Protein AF-A0A925ER56-F1 (afdb_monomer_lite)

Structure (mmCIF, N/CA/C/O backbone):
data_AF-A0A925ER56-F1
#
_entry.id   AF-A0A925ER56-F1
#
loop_
_atom_site.group_PDB
_atom_site.id
_atom_site.type_symbol
_atom_site.label_atom_id
_atom_site.label_alt_id
_atom_site.label_comp_id
_atom_site.label_asym_id
_atom_site.label_entity_id
_atom_site.label_seq_id
_atom_site.pdbx_PDB_ins_code
_atom_site.Cartn_x
_atom_site.Cartn_y
_atom_site.Cartn_z
_atom_site.occupancy
_atom_site.B_iso_or_equiv
_atom_site.auth_seq_id
_atom_site.auth_comp_id
_atom_site.auth_asym_id
_atom_site.auth_atom_id
_atom_site.pdbx_PDB_model_num
ATOM 1 N N . GLU A 1 1 ? -21.739 11.832 20.438 1.00 61.50 1 GLU A N 1
ATOM 2 C CA . GLU A 1 1 ? -20.947 12.094 19.211 1.00 61.50 1 GLU A CA 1
ATOM 3 C C . GLU A 1 1 ? -19.436 12.196 19.435 1.00 61.50 1 GLU A C 1
ATOM 5 O O . GLU A 1 1 ? -18.703 11.596 18.661 1.00 61.50 1 GLU A O 1
ATOM 10 N N . GLY A 1 2 ? -18.947 12.849 20.500 1.00 71.38 2 GLY A N 1
ATOM 11 C CA . GLY A 1 2 ? -17.499 12.997 20.754 1.00 71.38 2 GLY A CA 1
ATOM 12 C C . GLY A 1 2 ? -16.693 11.687 20.808 1.00 71.38 2 GLY A C 1
ATOM 13 O O . GLY A 1 2 ? -15.602 11.619 20.252 1.00 71.38 2 GLY A O 1
ATOM 14 N N . ARG A 1 3 ? -17.256 10.607 21.375 1.00 70.38 3 ARG A N 1
ATOM 15 C CA . ARG A 1 3 ? -16.612 9.277 21.387 1.00 70.38 3 ARG A CA 1
ATOM 16 C C . ARG A 1 3 ? -16.399 8.701 19.981 1.00 70.38 3 ARG A C 1
ATOM 18 O O . ARG A 1 3 ? -15.343 8.148 19.708 1.00 70.38 3 ARG A O 1
ATOM 25 N N . ARG A 1 4 ? -17.378 8.888 19.085 1.00 71.19 4 ARG A N 1
ATOM 26 C CA . ARG A 1 4 ? -17.298 8.473 17.673 1.00 71.19 4 ARG A CA 1
ATOM 27 C C . ARG A 1 4 ? -16.180 9.221 16.956 1.00 71.19 4 ARG A C 1
ATOM 29 O O . ARG A 1 4 ? -15.360 8.600 16.296 1.00 71.19 4 ARG A O 1
ATOM 36 N N . ILE A 1 5 ? -16.143 10.544 17.117 1.00 76.50 5 ILE A N 1
ATOM 37 C CA . ILE A 1 5 ? -15.134 11.400 16.483 1.00 76.50 5 ILE A CA 1
ATOM 38 C C . ILE A 1 5 ? -13.732 10.993 16.946 1.00 76.50 5 ILE A C 1
ATOM 40 O O . ILE A 1 5 ? -12.846 10.816 16.118 1.00 76.50 5 ILE A O 1
ATOM 44 N N . TYR A 1 6 ? -13.540 10.764 18.247 1.00 77.94 6 TYR A N 1
ATOM 45 C CA . TYR A 1 6 ? -12.247 10.345 18.786 1.00 77.94 6 TYR A CA 1
ATOM 46 C C . TYR A 1 6 ? -11.793 8.973 18.262 1.00 77.94 6 TYR A C 1
ATOM 48 O O . TYR A 1 6 ? -10.650 8.831 17.827 1.00 77.94 6 TYR A O 1
ATOM 56 N N . ASP A 1 7 ? -12.672 7.964 18.269 1.00 76.06 7 ASP A N 1
ATOM 57 C CA . ASP A 1 7 ? -12.327 6.628 17.763 1.00 76.06 7 ASP A CA 1
ATOM 58 C C . ASP A 1 7 ? -12.024 6.662 16.250 1.00 76.06 7 ASP A C 1
ATOM 60 O O . ASP A 1 7 ? -11.074 6.018 15.799 1.00 76.06 7 ASP A O 1
ATOM 64 N N . ASN A 1 8 ? -12.748 7.475 15.473 1.00 81.75 8 ASN A N 1
ATOM 6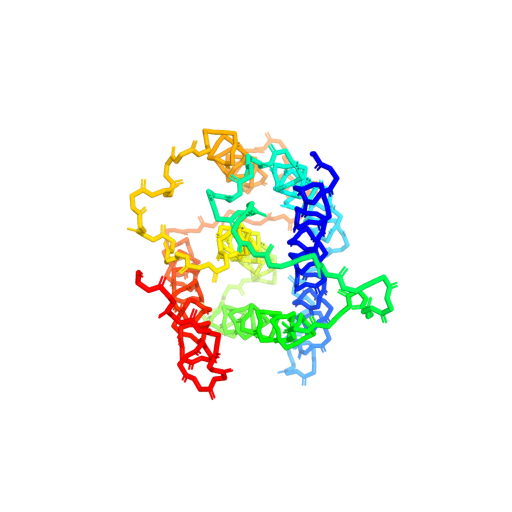5 C CA . ASN A 1 8 ? -12.466 7.684 14.050 1.00 81.75 8 ASN A CA 1
ATOM 66 C C . ASN A 1 8 ? -11.123 8.400 13.822 1.00 81.75 8 ASN A C 1
ATOM 68 O O . ASN A 1 8 ? -10.349 7.979 12.964 1.00 81.75 8 ASN A O 1
ATOM 72 N N . ILE A 1 9 ? -10.800 9.427 14.620 1.00 83.88 9 ILE A N 1
ATOM 73 C CA . ILE A 1 9 ? -9.495 10.109 14.576 1.00 83.88 9 ILE A CA 1
ATOM 74 C C . ILE A 1 9 ? -8.370 9.123 14.886 1.00 83.88 9 ILE A C 1
ATOM 76 O O . ILE A 1 9 ? -7.349 9.113 14.206 1.00 83.88 9 ILE A O 1
ATOM 80 N N . ARG A 1 10 ? -8.544 8.246 15.877 1.00 82.81 10 ARG A N 1
ATOM 81 C CA . ARG A 1 10 ? -7.538 7.231 16.192 1.00 82.81 10 ARG A CA 1
ATOM 82 C C . ARG A 1 10 ? -7.295 6.287 15.015 1.00 82.81 10 ARG A C 1
ATOM 84 O O . ARG A 1 10 ? -6.139 6.011 14.703 1.00 82.81 10 ARG A O 1
ATOM 91 N N . LYS A 1 11 ? -8.358 5.798 14.369 1.00 83.31 11 LYS A N 1
ATOM 92 C CA . LYS A 1 11 ? -8.258 4.951 13.168 1.00 83.31 11 LYS A CA 1
ATOM 93 C C . LYS A 1 11 ? -7.544 5.683 12.039 1.00 83.31 11 LYS A C 1
ATOM 95 O O . LYS A 1 11 ? -6.620 5.131 11.455 1.00 83.31 11 LYS A O 1
ATOM 100 N N . PHE A 1 12 ? -7.903 6.941 11.805 1.00 87.12 12 PHE A N 1
ATOM 101 C CA . PHE A 1 12 ? -7.217 7.803 10.849 1.00 87.12 12 PHE A CA 1
ATOM 102 C C . PHE A 1 12 ? -5.715 7.924 11.154 1.00 87.12 12 PHE A C 1
ATOM 104 O O . PHE A 1 12 ? -4.897 7.702 10.268 1.00 87.12 12 PHE A O 1
ATOM 111 N N . ILE A 1 13 ? -5.331 8.177 12.410 1.00 89.06 13 ILE A N 1
ATOM 112 C CA . ILE A 1 13 ? -3.916 8.278 12.795 1.00 89.06 13 ILE A CA 1
ATOM 113 C C . ILE A 1 13 ? -3.197 6.932 12.624 1.00 89.06 13 ILE A C 1
ATOM 115 O O . ILE A 1 13 ? -2.074 6.914 12.129 1.00 89.06 13 ILE A O 1
ATOM 119 N N . VAL A 1 14 ? -3.812 5.800 13.003 1.00 89.25 14 VAL A N 1
ATOM 120 C CA . VAL A 1 14 ? -3.217 4.471 12.757 1.00 89.25 14 VAL A CA 1
ATOM 121 C C . VAL A 1 14 ? -2.977 4.269 11.270 1.00 89.25 14 VAL A C 1
ATOM 123 O O . VAL A 1 14 ? -1.897 3.822 10.899 1.00 89.25 14 VAL A O 1
ATOM 126 N N . TYR A 1 15 ? -3.965 4.593 10.441 1.00 91.00 15 TYR A N 1
ATOM 127 C CA . TYR A 1 15 ? -3.880 4.467 8.995 1.00 91.00 15 TYR A CA 1
ATOM 128 C C . TYR A 1 15 ? -2.721 5.302 8.434 1.00 91.00 15 TYR A C 1
ATOM 130 O O . TYR A 1 15 ? -1.750 4.722 7.953 1.00 91.00 15 TYR A O 1
ATOM 138 N N . VAL A 1 16 ? -2.762 6.628 8.608 1.00 91.88 16 VAL A N 1
ATOM 139 C CA . VAL A 1 16 ? -1.763 7.555 8.049 1.00 91.88 16 VAL A CA 1
ATOM 140 C C . VAL A 1 16 ? -0.356 7.242 8.552 1.00 91.88 16 VAL A C 1
ATOM 142 O O . VAL A 1 16 ? 0.581 7.168 7.766 1.00 91.88 16 VAL A O 1
ATOM 145 N N . LEU A 1 17 ? -0.179 6.989 9.855 1.00 93.94 17 LEU A N 1
ATOM 146 C CA . LEU A 1 17 ? 1.153 6.677 10.381 1.00 93.94 17 LEU A CA 1
ATOM 147 C C . LEU A 1 17 ? 1.680 5.322 9.892 1.00 93.94 17 LEU A C 1
ATOM 149 O O . LEU A 1 17 ? 2.890 5.177 9.743 1.00 93.94 17 LEU A O 1
ATOM 153 N N . SER A 1 18 ? 0.809 4.339 9.634 1.00 94.12 18 SER A N 1
ATOM 154 C CA . SER A 1 18 ? 1.231 3.058 9.043 1.00 94.12 18 SER A CA 1
ATOM 155 C C . SER A 1 18 ? 1.681 3.239 7.594 1.00 94.12 18 SER A C 1
ATOM 157 O O . SER A 1 18 ? 2.703 2.673 7.211 1.00 94.12 18 SER A O 1
ATOM 159 N N . CYS A 1 19 ? 0.939 4.028 6.809 1.00 94.50 19 CYS A N 1
ATOM 160 C CA . CYS A 1 19 ? 1.255 4.321 5.409 1.00 94.50 19 CYS A CA 1
ATOM 161 C C . CYS A 1 19 ? 2.576 5.091 5.291 1.00 94.50 19 CYS A C 1
ATOM 163 O O . CYS A 1 19 ? 3.493 4.622 4.616 1.00 94.50 19 CYS A O 1
ATOM 165 N N . ASN A 1 20 ? 2.733 6.166 6.068 1.00 95.56 20 ASN A N 1
ATOM 166 C CA . ASN A 1 20 ? 3.965 6.95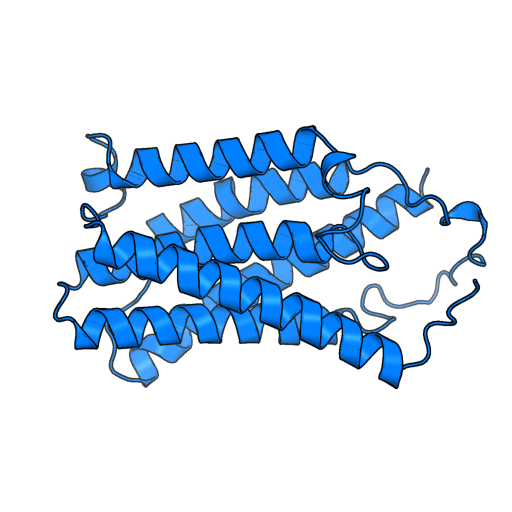7 6.110 1.00 95.56 20 ASN A CA 1
ATOM 167 C C . ASN A 1 20 ? 5.172 6.117 6.541 1.00 95.56 20 ASN A C 1
ATOM 169 O O . ASN A 1 20 ? 6.256 6.234 5.971 1.00 95.56 20 ASN A O 1
ATOM 173 N N . LEU A 1 21 ? 4.997 5.249 7.545 1.00 96.56 21 LEU A N 1
ATOM 174 C CA . LEU A 1 21 ? 6.054 4.329 7.958 1.00 96.56 21 LEU A CA 1
ATOM 175 C C . LEU A 1 21 ? 6.442 3.395 6.806 1.00 96.56 21 LEU A C 1
ATOM 177 O O . LEU A 1 21 ? 7.631 3.209 6.553 1.00 96.56 21 LEU A O 1
ATOM 181 N N . ALA A 1 22 ? 5.456 2.835 6.100 1.00 97.00 22 ALA A N 1
ATOM 182 C CA . ALA A 1 22 ? 5.702 1.944 4.975 1.00 97.00 22 ALA A CA 1
ATOM 183 C C . ALA A 1 22 ? 6.491 2.634 3.852 1.00 97.00 22 ALA A C 1
ATOM 185 O O . ALA A 1 22 ? 7.441 2.047 3.331 1.00 97.00 22 ALA A O 1
ATOM 186 N N . GLU A 1 23 ? 6.132 3.873 3.511 1.00 95.62 23 GLU A N 1
ATOM 187 C CA . GLU A 1 23 ? 6.813 4.693 2.502 1.00 95.62 23 GLU A CA 1
ATOM 188 C C . GLU A 1 23 ? 8.261 4.981 2.881 1.00 95.62 23 GLU A C 1
ATOM 190 O O . GLU A 1 23 ? 9.174 4.664 2.115 1.00 95.62 23 GLU A O 1
ATOM 195 N N . ILE A 1 24 ? 8.476 5.524 4.084 1.00 96.25 24 ILE A N 1
ATOM 196 C CA . ILE A 1 24 ? 9.809 5.885 4.576 1.00 96.25 24 ILE A CA 1
ATOM 197 C C . ILE A 1 24 ? 10.711 4.653 4.589 1.00 96.25 24 ILE A C 1
ATOM 199 O O . ILE A 1 24 ? 11.829 4.699 4.076 1.00 96.25 24 ILE A O 1
ATOM 203 N N . LEU A 1 25 ? 10.227 3.535 5.134 1.00 97.31 25 LEU A N 1
ATOM 204 C CA . LEU A 1 25 ? 11.006 2.303 5.183 1.00 97.31 25 LEU A CA 1
ATOM 205 C C . LEU A 1 25 ? 11.268 1.732 3.787 1.00 97.31 25 LEU A C 1
ATOM 207 O O . LEU A 1 25 ? 12.363 1.240 3.546 1.00 97.31 25 LEU A O 1
ATOM 211 N N . THR A 1 26 ? 10.315 1.813 2.854 1.00 96.56 26 THR A N 1
ATOM 212 C CA . THR A 1 26 ? 10.519 1.327 1.477 1.00 96.56 26 THR A CA 1
ATOM 213 C C . THR A 1 26 ? 11.616 2.126 0.774 1.00 96.56 26 THR A C 1
ATOM 215 O O . THR A 1 26 ? 12.520 1.540 0.179 1.00 96.56 26 THR A O 1
ATOM 218 N N . ILE A 1 27 ? 11.576 3.456 0.887 1.00 95.88 27 ILE A N 1
ATOM 219 C CA . ILE A 1 27 ? 12.567 4.361 0.288 1.00 95.88 27 ILE A CA 1
ATOM 220 C C . ILE A 1 27 ? 13.943 4.185 0.938 1.00 95.88 27 ILE A C 1
ATOM 222 O O . ILE A 1 27 ? 14.955 4.279 0.250 1.00 95.88 27 ILE A O 1
ATOM 226 N N . LEU A 1 28 ? 13.988 3.915 2.245 1.00 96.50 28 LEU A N 1
ATOM 227 C CA . LEU A 1 28 ? 15.235 3.710 2.977 1.00 96.50 28 LEU A CA 1
ATOM 228 C C . LEU A 1 28 ? 15.860 2.338 2.690 1.00 96.50 28 LEU A C 1
ATOM 230 O O . LEU A 1 28 ? 17.060 2.245 2.460 1.00 96.50 28 LEU A O 1
ATOM 234 N N . ILE A 1 29 ? 15.064 1.267 2.723 1.00 96.69 29 ILE A N 1
ATOM 235 C CA . ILE A 1 29 ? 15.563 -0.113 2.664 1.00 96.69 29 ILE A CA 1
ATOM 236 C C . ILE A 1 29 ? 15.923 -0.521 1.235 1.00 96.69 29 ILE A C 1
ATOM 238 O O . ILE A 1 29 ? 16.918 -1.215 1.050 1.00 96.69 29 ILE A O 1
ATOM 242 N N . ALA A 1 30 ? 15.163 -0.098 0.218 1.00 95.50 30 ALA A N 1
ATOM 243 C CA . ALA A 1 30 ? 15.409 -0.552 -1.152 1.00 95.50 30 ALA A CA 1
ATOM 244 C C . ALA A 1 30 ? 16.835 -0.224 -1.659 1.00 95.50 30 ALA A C 1
ATOM 246 O O . ALA A 1 30 ? 17.511 -1.150 -2.112 1.00 95.50 30 ALA A O 1
ATOM 247 N N . PRO A 1 31 ? 17.365 1.008 -1.506 1.00 94.81 31 PRO A N 1
ATOM 248 C CA . PRO A 1 31 ? 18.744 1.316 -1.888 1.00 94.81 31 PRO A CA 1
ATOM 249 C C . PRO A 1 31 ? 19.797 0.588 -1.046 1.00 94.81 31 PRO A C 1
ATOM 251 O O . PRO A 1 31 ? 20.847 0.225 -1.569 1.00 94.81 31 PRO A O 1
ATOM 254 N N . LEU A 1 32 ? 19.522 0.325 0.239 1.00 95.75 32 LEU A N 1
ATOM 255 C CA . LEU A 1 32 ? 20.426 -0.449 1.103 1.00 95.75 32 LEU A CA 1
ATOM 256 C C . LEU A 1 32 ? 20.561 -1.909 0.648 1.00 95.75 32 LEU A C 1
ATOM 258 O O . LEU A 1 32 ? 21.597 -2.528 0.874 1.00 95.75 32 LEU A O 1
ATOM 262 N N . LEU A 1 33 ? 19.535 -2.444 -0.018 1.00 95.06 33 LEU A N 1
ATOM 263 C CA . LEU A 1 33 ? 19.559 -3.759 -0.659 1.00 95.06 33 LEU A CA 1
ATOM 264 C C . LEU A 1 33 ? 20.149 -3.728 -2.082 1.00 95.06 33 LEU A C 1
ATOM 266 O O . LEU A 1 33 ? 20.198 -4.763 -2.741 1.00 95.06 33 LEU A O 1
ATOM 270 N N . GLY A 1 34 ? 20.603 -2.563 -2.558 1.00 93.00 34 GLY A N 1
ATOM 271 C CA . GLY A 1 34 ? 21.185 -2.385 -3.890 1.00 93.00 34 GLY A CA 1
ATOM 272 C C . GLY A 1 34 ? 20.165 -2.161 -5.010 1.00 93.00 34 GLY A C 1
ATOM 273 O O . GLY A 1 34 ? 20.539 -2.195 -6.181 1.00 93.00 34 GLY A O 1
ATOM 274 N N . PHE A 1 35 ? 18.888 -1.932 -4.687 1.00 94.25 35 PHE A N 1
ATOM 275 C CA . PHE A 1 35 ? 17.878 -1.588 -5.689 1.00 94.25 35 PHE A CA 1
ATOM 276 C C . PHE A 1 35 ? 17.924 -0.100 -6.053 1.00 94.25 35 PHE A C 1
ATOM 278 O O . PHE A 1 35 ? 18.404 0.742 -5.292 1.00 94.25 35 PHE A O 1
ATOM 285 N N . ALA A 1 36 ? 17.378 0.237 -7.223 1.00 91.62 36 ALA A N 1
ATOM 286 C CA . ALA A 1 36 ? 17.129 1.626 -7.583 1.00 91.62 36 ALA A CA 1
ATOM 287 C C . ALA A 1 36 ? 16.132 2.276 -6.606 1.00 91.62 36 ALA A C 1
ATOM 289 O O . ALA A 1 36 ? 15.384 1.593 -5.904 1.00 91.62 36 ALA A O 1
ATOM 290 N N . ILE A 1 37 ? 16.103 3.612 -6.583 1.00 93.88 37 ILE A N 1
ATOM 291 C CA . ILE A 1 37 ? 15.134 4.356 -5.772 1.00 93.88 37 ILE A CA 1
ATOM 292 C C . ILE A 1 37 ? 13.716 3.948 -6.217 1.00 93.88 37 ILE A C 1
ATOM 294 O O . ILE A 1 37 ? 13.369 4.183 -7.380 1.00 93.88 37 ILE A O 1
ATOM 298 N N . PRO A 1 38 ? 12.901 3.360 -5.321 1.00 93.44 38 PRO A N 1
ATOM 299 C CA . PRO A 1 38 ? 11.656 2.695 -5.706 1.00 93.44 38 PRO A CA 1
ATOM 300 C C . PRO A 1 38 ? 10.515 3.672 -6.000 1.00 93.44 38 PRO A C 1
ATOM 302 O O . PRO A 1 38 ? 9.578 3.327 -6.711 1.00 93.44 38 PRO A O 1
ATOM 305 N N . LEU A 1 39 ? 10.572 4.886 -5.448 1.00 95.25 39 LEU A N 1
ATOM 306 C CA . LEU A 1 39 ? 9.537 5.904 -5.595 1.00 95.25 39 LEU A CA 1
ATOM 307 C C . LEU A 1 39 ? 10.164 7.254 -5.904 1.00 95.25 39 LEU A C 1
ATOM 309 O O . LEU A 1 39 ? 11.124 7.678 -5.260 1.00 95.25 39 LEU A O 1
ATOM 313 N N . LEU A 1 40 ? 9.571 7.962 -6.857 1.00 95.69 40 LEU A N 1
ATOM 314 C CA . LEU A 1 40 ? 9.920 9.345 -7.140 1.00 95.69 40 LEU A CA 1
ATOM 315 C C . LEU A 1 40 ? 9.137 10.296 -6.222 1.00 95.69 40 LEU A C 1
ATOM 317 O O . LEU A 1 40 ? 8.040 9.954 -5.779 1.00 95.69 40 LEU A O 1
ATOM 321 N N . PRO A 1 41 ? 9.618 11.535 -6.004 1.00 95.31 41 PRO A N 1
ATOM 322 C CA . PRO A 1 41 ? 8.888 12.528 -5.214 1.00 95.31 41 PRO A CA 1
ATOM 323 C C . PRO A 1 41 ? 7.442 12.744 -5.678 1.00 95.31 41 PRO A C 1
ATOM 325 O O . PRO A 1 41 ? 6.549 12.915 -4.857 1.00 95.31 41 PRO A O 1
ATOM 328 N N . ILE A 1 42 ? 7.187 12.672 -6.989 1.00 95.12 42 ILE A N 1
ATOM 329 C CA . ILE A 1 42 ? 5.832 12.807 -7.536 1.00 95.12 42 ILE A CA 1
ATOM 330 C C . ILE A 1 42 ? 4.916 11.628 -7.175 1.00 95.12 42 ILE A C 1
ATOM 332 O O . ILE A 1 42 ? 3.725 11.832 -6.954 1.00 95.12 42 ILE A O 1
ATOM 336 N N . HIS A 1 43 ? 5.462 10.414 -7.052 1.00 96.00 43 HIS A N 1
ATOM 337 C CA . HIS A 1 43 ? 4.715 9.244 -6.577 1.00 96.00 43 HIS A CA 1
ATOM 338 C C . HIS A 1 43 ? 4.338 9.409 -5.106 1.00 96.00 43 HIS A C 1
ATOM 340 O O . HIS A 1 43 ? 3.195 9.168 -4.739 1.00 96.00 43 HIS A O 1
ATOM 346 N N . ILE A 1 44 ? 5.271 9.895 -4.284 1.00 94.50 44 ILE A N 1
ATOM 347 C CA . ILE A 1 44 ? 5.047 10.156 -2.853 1.00 94.50 44 ILE A CA 1
ATOM 348 C C . ILE A 1 44 ? 3.980 11.239 -2.660 1.00 94.50 44 ILE A C 1
ATOM 350 O O . ILE A 1 44 ? 3.079 11.079 -1.838 1.00 94.50 44 ILE A O 1
ATOM 354 N N . LEU A 1 45 ? 4.043 12.327 -3.436 1.00 94.19 45 LEU A N 1
ATOM 355 C CA . LEU A 1 45 ? 3.030 13.385 -3.405 1.00 94.19 45 LEU A CA 1
ATOM 356 C C . LEU A 1 45 ? 1.645 12.851 -3.768 1.00 94.19 45 LEU A C 1
ATOM 358 O O . LEU A 1 45 ? 0.667 13.188 -3.105 1.00 94.19 45 LEU A O 1
ATOM 362 N N . TRP A 1 46 ? 1.561 12.006 -4.798 1.00 94.62 46 TRP A N 1
ATOM 363 C CA . TRP A 1 46 ? 0.306 11.372 -5.184 1.00 94.62 46 TRP A CA 1
ATOM 364 C C . TRP A 1 46 ? -0.259 10.493 -4.073 1.00 94.62 46 TRP A C 1
ATOM 366 O O . TRP A 1 46 ? -1.439 10.611 -3.743 1.00 94.62 46 TRP A O 1
ATOM 376 N N . ILE A 1 47 ? 0.589 9.648 -3.484 1.00 93.50 47 ILE A N 1
ATOM 377 C CA . ILE A 1 47 ? 0.190 8.766 -2.393 1.00 93.50 47 ILE A CA 1
ATOM 378 C C . ILE A 1 47 ? -0.358 9.589 -1.223 1.00 93.50 47 ILE A C 1
ATOM 380 O O . ILE A 1 47 ? -1.508 9.407 -0.835 1.00 93.50 47 ILE A O 1
ATOM 384 N N . ASN A 1 48 ? 0.412 10.558 -0.728 1.00 91.75 48 ASN A N 1
ATOM 385 C CA . ASN A 1 48 ? 0.037 11.338 0.450 1.00 91.75 48 ASN A CA 1
ATOM 386 C C . ASN A 1 48 ? -1.209 12.213 0.221 1.00 91.75 48 ASN A C 1
ATOM 388 O O . ASN A 1 48 ? -1.998 12.430 1.141 1.00 91.75 48 ASN A O 1
ATOM 392 N N . LEU A 1 49 ? -1.407 12.723 -0.999 1.00 88.44 49 LEU A N 1
ATOM 393 C CA . LEU A 1 49 ? -2.540 13.594 -1.314 1.00 88.44 49 LEU A CA 1
ATOM 394 C C . LEU A 1 49 ? -3.813 12.805 -1.627 1.00 88.44 49 LEU A C 1
ATOM 396 O O . LEU A 1 49 ? -4.878 13.093 -1.083 1.00 88.44 49 LEU A O 1
ATOM 400 N N . VAL A 1 50 ? -3.720 11.844 -2.543 1.00 87.31 50 VAL A N 1
ATOM 401 C CA . VAL A 1 50 ? -4.888 11.168 -3.114 1.00 87.31 50 VAL A CA 1
ATOM 402 C C . VAL A 1 50 ? -5.125 9.844 -2.414 1.00 87.31 50 VAL A C 1
ATOM 404 O O . VAL A 1 50 ? -6.221 9.612 -1.895 1.00 87.31 50 VAL A O 1
ATOM 407 N N . THR A 1 51 ? -4.107 8.986 -2.373 1.00 84.00 51 THR A N 1
ATOM 408 C CA . THR A 1 51 ? -4.267 7.635 -1.834 1.00 84.00 51 THR A CA 1
ATOM 409 C C . THR A 1 51 ? -4.494 7.637 -0.331 1.00 84.00 51 THR A C 1
ATOM 411 O O . THR A 1 51 ? -5.333 6.875 0.123 1.00 84.00 51 THR A O 1
ATOM 414 N N . ASP A 1 52 ? -3.844 8.516 0.427 1.00 86.94 52 ASP A N 1
ATOM 415 C CA . ASP A 1 52 ? -4.024 8.607 1.877 1.00 86.94 52 ASP A CA 1
ATOM 416 C C . ASP A 1 52 ? -5.073 9.640 2.290 1.00 86.94 52 ASP A C 1
ATOM 418 O O . ASP A 1 52 ? -5.836 9.413 3.237 1.00 86.94 52 ASP A O 1
ATOM 422 N N . GLY A 1 53 ? -5.180 10.746 1.550 1.00 84.38 53 GLY A N 1
ATOM 423 C CA . GLY A 1 53 ? -6.146 11.802 1.840 1.00 84.38 53 GLY A CA 1
ATOM 424 C C . GLY A 1 53 ? -7.596 11.331 1.715 1.00 84.38 53 GLY A C 1
ATOM 425 O O . GLY A 1 53 ? -8.397 11.543 2.631 1.00 84.38 53 GLY A O 1
ATOM 426 N N . LEU A 1 54 ? -7.951 10.657 0.613 1.00 85.50 54 LEU A N 1
ATOM 427 C CA . LEU A 1 54 ? -9.343 10.267 0.363 1.00 85.50 54 LEU A CA 1
ATOM 428 C C . LEU A 1 54 ? -9.856 9.210 1.364 1.00 85.50 54 LEU A C 1
ATOM 430 O O . LEU A 1 54 ? -10.904 9.449 1.980 1.00 85.50 54 LEU A O 1
ATOM 434 N N . PRO A 1 55 ? -9.167 8.073 1.602 1.00 80.38 55 PRO A N 1
ATOM 435 C CA . PRO A 1 55 ? -9.598 7.095 2.601 1.00 80.38 55 PRO A CA 1
ATOM 436 C C . PRO A 1 55 ? -9.521 7.662 4.012 1.00 80.38 55 PRO A C 1
ATOM 438 O O . PRO A 1 55 ? -10.376 7.353 4.840 1.00 80.38 55 PRO A O 1
ATOM 441 N N . GLY A 1 56 ? -8.551 8.538 4.282 1.00 79.75 56 GLY A N 1
ATOM 442 C CA . GLY A 1 56 ? -8.445 9.227 5.556 1.00 79.75 56 GLY A CA 1
ATOM 443 C C . GLY A 1 56 ? -9.697 10.042 5.892 1.00 79.75 56 GLY A C 1
ATOM 444 O O . GLY A 1 56 ? -10.254 9.906 6.983 1.00 79.75 56 GLY A O 1
ATOM 445 N N . MET A 1 57 ? -10.211 10.814 4.930 1.00 80.56 57 MET A N 1
ATOM 446 C CA . MET A 1 57 ? -11.480 11.535 5.083 1.00 80.56 57 MET A CA 1
ATOM 447 C C . MET A 1 57 ? -12.676 10.586 5.241 1.00 80.56 57 MET A C 1
ATOM 449 O O . MET A 1 57 ? -13.549 10.828 6.078 1.00 80.56 57 MET A O 1
ATOM 453 N N . ALA A 1 58 ? -12.706 9.481 4.489 1.00 80.50 58 ALA A N 1
ATOM 454 C CA . ALA A 1 58 ? -13.764 8.477 4.610 1.00 80.50 58 ALA A CA 1
ATOM 455 C C . ALA A 1 58 ? -13.789 7.814 6.000 1.00 80.50 58 ALA A C 1
ATOM 457 O O . ALA A 1 58 ? -14.868 7.596 6.553 1.00 80.50 58 ALA A O 1
ATOM 458 N N . LEU A 1 59 ? -12.619 7.556 6.597 1.00 76.12 59 LEU A N 1
ATOM 459 C CA . LEU A 1 59 ? -12.487 7.008 7.950 1.00 76.12 59 LEU A CA 1
ATOM 460 C C . LEU A 1 59 ? -12.995 7.980 9.021 1.00 76.12 59 LEU A C 1
ATOM 462 O O . LEU A 1 59 ? -13.631 7.556 9.987 1.00 76.12 59 LEU A O 1
ATOM 466 N N . VAL A 1 60 ? -12.770 9.287 8.852 1.00 74.56 60 VAL A N 1
ATOM 467 C CA . VAL A 1 60 ? -13.314 10.306 9.767 1.00 74.56 60 VAL A CA 1
ATOM 468 C C . VAL A 1 60 ? -14.846 10.350 9.696 1.00 74.56 60 VAL A C 1
ATOM 470 O O . VAL A 1 60 ? -15.512 10.484 10.728 1.00 74.56 60 VAL A O 1
ATOM 473 N N . ALA A 1 61 ? -15.413 10.163 8.502 1.00 72.12 61 ALA A N 1
ATOM 474 C CA . ALA A 1 61 ? -16.855 10.158 8.260 1.00 72.12 61 ALA A CA 1
ATOM 475 C C . ALA A 1 61 ? -17.574 8.855 8.681 1.00 72.12 61 ALA A C 1
ATOM 477 O O . ALA A 1 61 ? -18.804 8.799 8.630 1.00 72.12 61 ALA A O 1
ATOM 478 N N . GLU A 1 62 ? -16.852 7.822 9.131 1.00 68.00 62 GLU A N 1
ATOM 479 C CA . GLU A 1 62 ? -17.416 6.500 9.430 1.00 68.00 62 GLU A CA 1
ATOM 480 C C . GLU A 1 62 ? -18.503 6.550 10.540 1.00 68.00 62 GLU A C 1
ATOM 482 O O . GLU A 1 62 ? -18.342 7.248 11.559 1.00 68.00 62 GLU A O 1
ATOM 487 N N . PRO A 1 63 ? -19.629 5.820 10.385 1.00 58.75 63 PRO A N 1
ATOM 488 C CA . PRO A 1 63 ? -20.643 5.690 11.432 1.00 58.75 63 PRO A CA 1
ATOM 489 C C . PRO A 1 63 ? -20.081 5.013 12.695 1.00 58.75 63 PRO A C 1
ATOM 491 O O . PRO A 1 63 ? -19.147 4.217 12.631 1.00 58.75 63 PRO A O 1
ATOM 494 N N . ALA A 1 64 ? -20.655 5.329 13.863 1.00 55.88 64 ALA A N 1
ATOM 495 C CA . ALA A 1 64 ? -20.193 4.778 15.141 1.00 55.88 64 ALA A CA 1
ATOM 496 C C . ALA A 1 64 ? -20.274 3.242 15.167 1.00 55.88 64 ALA A C 1
ATOM 498 O O . ALA A 1 64 ? -21.255 2.655 14.705 1.00 55.88 64 ALA A O 1
ATOM 499 N N . GLU A 1 65 ? -19.272 2.587 15.766 1.00 57.69 65 GLU A N 1
ATOM 500 C CA . GLU A 1 65 ? -19.351 1.154 16.060 1.00 57.69 65 GLU A CA 1
ATOM 501 C C . GLU A 1 65 ? -20.546 0.878 16.987 1.00 57.69 65 GLU A C 1
ATOM 503 O O . GLU A 1 65 ? -20.733 1.582 17.977 1.00 57.69 65 GLU A O 1
ATOM 508 N N . ALA A 1 66 ? -21.339 -0.165 16.701 1.00 50.25 66 ALA A N 1
ATOM 509 C CA . ALA A 1 66 ? -22.575 -0.462 17.450 1.00 50.25 66 ALA A CA 1
ATOM 510 C C . ALA A 1 66 ? -22.381 -0.657 18.965 1.00 50.25 66 ALA A C 1
ATOM 512 O O . ALA A 1 66 ? -23.343 -0.552 19.719 1.00 50.25 66 ALA A O 1
ATOM 513 N N . ASP A 1 67 ? -21.151 -0.910 19.410 1.00 56.47 67 ASP A N 1
ATOM 514 C CA . ASP A 1 67 ? -20.814 -1.153 20.811 1.00 56.47 67 ASP A CA 1
ATOM 515 C C . ASP A 1 67 ? -20.237 0.087 21.527 1.00 56.47 67 ASP A C 1
ATOM 517 O O . ASP A 1 67 ? -19.846 0.039 22.695 1.00 56.47 67 ASP A O 1
ATOM 521 N N . SER A 1 68 ? -20.201 1.247 20.855 1.00 51.97 68 SER A N 1
ATOM 522 C CA . SER A 1 68 ? -19.589 2.468 21.396 1.00 51.97 68 SER A CA 1
ATOM 523 C C . SER A 1 68 ? -20.264 2.976 22.674 1.00 51.97 68 SER A C 1
ATOM 525 O O . SER A 1 68 ? -19.640 3.707 23.440 1.00 51.97 68 SER A O 1
ATOM 527 N N . MET A 1 69 ? -21.530 2.618 22.916 1.00 52.69 69 MET A N 1
ATOM 528 C CA . MET A 1 69 ? -22.268 3.007 24.127 1.00 52.69 69 MET A CA 1
ATOM 529 C C . MET A 1 69 ? -22.189 1.982 25.267 1.00 52.69 69 MET A C 1
ATOM 531 O O . MET A 1 69 ? -22.509 2.341 26.394 1.00 52.69 69 MET A O 1
ATOM 535 N N . ARG A 1 70 ? -21.738 0.742 25.018 1.00 56.59 70 ARG A N 1
ATOM 536 C CA . ARG A 1 70 ? -21.590 -0.287 26.070 1.00 56.59 70 ARG A CA 1
ATOM 537 C C . ARG A 1 70 ? -20.210 -0.291 26.722 1.00 56.59 70 ARG A C 1
ATOM 539 O O . ARG A 1 70 ? -20.032 -0.846 27.800 1.00 56.59 70 ARG A O 1
ATOM 546 N N . ARG A 1 71 ? -19.223 0.348 26.091 1.00 57.16 71 ARG A N 1
ATOM 547 C CA . ARG A 1 71 ? -17.869 0.468 26.644 1.00 57.16 71 ARG A CA 1
ATOM 548 C C . ARG A 1 71 ? -17.837 1.508 27.780 1.00 57.16 71 ARG A C 1
ATOM 550 O O . ARG A 1 71 ? -18.415 2.583 27.612 1.00 57.16 71 ARG A O 1
ATOM 557 N N . PRO A 1 72 ? -17.116 1.278 28.890 1.00 51.50 72 PRO A N 1
ATOM 558 C CA . PRO A 1 72 ? -16.993 2.259 29.970 1.00 51.50 72 PRO A CA 1
ATOM 559 C C . PRO A 1 72 ? -16.335 3.569 29.484 1.00 51.50 72 PRO A C 1
ATOM 561 O O . PRO A 1 72 ? -15.615 3.547 28.476 1.00 51.50 72 PRO A O 1
ATOM 564 N N . PRO A 1 73 ? -16.586 4.721 30.135 1.00 54.00 73 PRO A N 1
ATOM 565 C CA . PRO A 1 73 ? -15.948 5.993 29.792 1.00 54.00 73 PRO A CA 1
ATOM 566 C C . PRO A 1 73 ? -14.422 5.865 29.878 1.00 54.00 73 PRO A C 1
ATOM 568 O O . PRO A 1 73 ? -13.899 5.390 30.884 1.00 54.00 73 PRO A O 1
ATOM 571 N N . ARG A 1 74 ? -13.699 6.265 28.824 1.00 57.31 74 ARG A N 1
ATOM 572 C CA . ARG A 1 74 ? -12.227 6.269 28.854 1.00 57.31 74 ARG A CA 1
ATOM 573 C C . ARG A 1 74 ? -11.725 7.391 29.757 1.00 57.31 74 ARG A C 1
ATOM 575 O O . ARG A 1 74 ? -12.323 8.465 29.802 1.00 57.31 74 ARG A O 1
ATOM 582 N N . SER A 1 75 ? -10.623 7.141 30.464 1.00 53.25 75 SER A N 1
ATOM 583 C CA . SER A 1 75 ? -10.035 8.146 31.349 1.00 53.25 75 SER A CA 1
ATOM 584 C C . SER A 1 75 ? -9.421 9.283 30.527 1.00 53.25 75 SER A C 1
ATOM 586 O O . SER A 1 75 ? -8.737 9.045 29.534 1.00 53.25 75 SER A O 1
ATOM 588 N N . THR A 1 76 ? -9.609 10.527 30.961 1.00 52.59 76 THR A N 1
ATOM 589 C CA . THR A 1 76 ? -9.025 11.724 30.326 1.00 52.59 76 THR A CA 1
ATOM 590 C C . THR A 1 76 ? -7.494 11.788 30.425 1.00 52.59 76 THR A C 1
ATOM 592 O O . THR A 1 76 ? -6.886 12.668 29.824 1.00 52.59 76 THR A O 1
ATOM 595 N N . ARG A 1 77 ? -6.866 10.861 31.167 1.00 55.81 77 ARG A N 1
ATOM 596 C CA . ARG A 1 77 ? -5.409 10.723 31.320 1.00 55.81 77 ARG A CA 1
ATOM 597 C C . ARG A 1 77 ? -4.794 9.650 30.412 1.00 55.81 77 ARG A C 1
ATOM 599 O O . ARG A 1 77 ? -3.582 9.452 30.463 1.00 55.81 77 ARG A O 1
ATOM 606 N N . GLU A 1 78 ? -5.586 8.936 29.607 1.00 59.31 78 GLU A N 1
ATOM 607 C CA . GLU A 1 78 ? -5.029 7.972 28.653 1.00 59.31 78 GLU A CA 1
ATOM 608 C C . GLU A 1 78 ? -4.298 8.689 27.514 1.00 59.31 78 GLU A C 1
ATOM 610 O O . GLU A 1 78 ? -4.835 9.573 26.848 1.00 59.31 78 GLU A O 1
ATOM 615 N N . ASN A 1 79 ? -3.058 8.267 27.273 1.00 63.91 79 ASN A N 1
ATOM 616 C CA . ASN A 1 79 ? -2.248 8.766 26.173 1.00 63.91 79 ASN A CA 1
ATOM 617 C C . ASN A 1 79 ? -2.904 8.384 24.830 1.00 63.91 79 ASN A C 1
ATOM 619 O O . ASN A 1 79 ? -3.406 7.266 24.689 1.00 63.91 79 ASN A O 1
ATOM 623 N N . LEU A 1 80 ? -2.867 9.261 23.818 1.00 64.75 80 LEU A N 1
ATOM 624 C CA . LEU A 1 80 ? -3.527 9.040 22.514 1.00 64.75 80 LEU A CA 1
ATOM 625 C C . LEU A 1 80 ? -3.133 7.695 21.870 1.00 64.75 80 LEU A C 1
ATOM 627 O O . LEU A 1 80 ? -3.953 7.035 21.229 1.00 64.75 80 LEU A O 1
ATOM 631 N N . PHE A 1 81 ? -1.904 7.247 22.138 1.00 66.94 81 PHE A N 1
ATOM 632 C CA . PHE A 1 81 ? -1.302 5.999 21.662 1.00 66.94 81 PHE A CA 1
ATOM 633 C C . PHE A 1 81 ? -1.548 4.753 22.540 1.00 66.94 81 PHE A C 1
ATOM 635 O O . PHE A 1 81 ? -1.010 3.684 22.240 1.00 66.94 81 PHE A O 1
ATOM 642 N N . ALA A 1 82 ? -2.349 4.844 23.608 1.00 64.06 82 ALA A N 1
ATOM 643 C CA . ALA A 1 82 ? -2.654 3.722 24.509 1.00 64.06 82 ALA A CA 1
ATOM 644 C C . ALA A 1 82 ? -3.319 2.519 23.786 1.00 64.06 82 ALA A C 1
ATOM 646 O O . ALA A 1 82 ? -3.708 2.600 22.624 1.00 64.06 82 ALA A O 1
ATOM 647 N N . GLY A 1 83 ? -3.471 1.353 24.416 1.00 67.44 83 GLY A N 1
ATOM 648 C CA . GLY A 1 83 ? -4.216 0.235 23.799 1.00 67.44 83 GLY A CA 1
ATOM 649 C C . GLY A 1 83 ? -3.603 -0.324 22.500 1.00 67.44 83 GLY A C 1
ATOM 650 O O . GLY A 1 83 ? -4.320 -0.688 21.570 1.00 67.44 83 GLY A O 1
ATOM 651 N N . GLY A 1 84 ? -2.269 -0.353 22.404 1.00 75.62 84 GLY A N 1
ATOM 652 C CA . GLY A 1 84 ? -1.550 -1.062 21.337 1.00 75.62 84 GLY A CA 1
ATOM 653 C C . GLY A 1 84 ? -1.531 -0.373 19.968 1.00 75.62 84 GLY A C 1
ATOM 654 O O . GLY A 1 84 ? -1.237 -1.031 18.971 1.00 75.62 84 GLY A O 1
ATOM 655 N N . MET A 1 85 ? -1.818 0.930 19.903 1.00 81.69 85 MET A N 1
ATOM 656 C CA . MET A 1 85 ? -1.855 1.698 18.654 1.00 81.69 85 MET A CA 1
ATOM 657 C C . MET A 1 85 ? -0.502 1.706 17.924 1.00 81.69 85 MET A C 1
ATOM 659 O O . MET A 1 85 ? -0.446 1.378 16.743 1.00 81.69 85 MET A O 1
ATOM 663 N N . ILE A 1 86 ? 0.595 1.976 18.643 1.00 86.12 86 ILE A N 1
ATOM 664 C CA . ILE A 1 86 ? 1.965 1.943 18.092 1.00 86.12 86 ILE A CA 1
ATOM 665 C C . ILE A 1 86 ? 2.280 0.568 17.501 1.00 86.12 86 ILE A C 1
ATOM 667 O O . ILE A 1 86 ? 2.834 0.468 16.415 1.00 86.12 86 ILE A O 1
ATOM 671 N N . ARG A 1 87 ? 1.864 -0.509 18.175 1.00 86.31 87 ARG A N 1
ATOM 672 C CA . ARG A 1 87 ? 2.057 -1.872 17.671 1.00 86.31 87 ARG A CA 1
ATOM 673 C C . ARG A 1 87 ? 1.305 -2.102 16.359 1.00 86.31 87 ARG A C 1
ATOM 675 O O . ARG A 1 87 ? 1.874 -2.706 15.459 1.00 86.31 87 ARG A O 1
ATOM 682 N N . LYS A 1 88 ? 0.058 -1.627 16.233 1.00 86.75 88 LYS A N 1
ATOM 683 C CA . LYS A 1 88 ? -0.708 -1.713 14.973 1.00 86.75 88 LYS A CA 1
ATOM 684 C C . LYS A 1 88 ? -0.011 -0.945 13.847 1.00 86.75 88 LYS A C 1
ATOM 686 O O . LYS A 1 88 ? 0.068 -1.473 12.741 1.00 86.75 88 LYS A O 1
ATOM 691 N N . ILE A 1 89 ? 0.523 0.240 14.157 1.00 90.81 89 ILE A N 1
ATOM 692 C CA . ILE A 1 89 ? 1.271 1.081 13.213 1.00 90.81 89 ILE A CA 1
ATOM 693 C C . ILE A 1 89 ? 2.529 0.365 12.727 1.00 90.81 89 ILE A C 1
ATOM 695 O O . ILE A 1 89 ? 2.699 0.161 11.529 1.00 90.81 89 ILE A O 1
ATOM 699 N N . LEU A 1 90 ? 3.376 -0.080 13.658 1.00 93.12 90 LEU A N 1
ATOM 700 C CA . LEU A 1 90 ? 4.620 -0.774 13.334 1.00 93.12 90 LEU A CA 1
ATOM 701 C C . LEU A 1 90 ? 4.359 -2.065 12.556 1.00 93.12 90 LEU A C 1
ATOM 703 O O . LEU A 1 90 ? 5.029 -2.324 11.564 1.00 93.12 90 LEU A O 1
ATOM 707 N N . MET A 1 91 ? 3.374 -2.862 12.974 1.00 92.25 91 MET A N 1
ATOM 708 C CA . MET A 1 91 ? 3.044 -4.127 12.319 1.00 92.25 91 MET A CA 1
ATOM 709 C C . MET A 1 91 ? 2.548 -3.914 10.888 1.00 92.25 91 MET A C 1
ATOM 711 O O . MET A 1 91 ? 3.071 -4.540 9.971 1.00 92.25 91 MET A O 1
ATOM 715 N N . SER A 1 92 ? 1.558 -3.038 10.696 1.00 93.00 92 SER A N 1
ATOM 716 C CA . SER A 1 92 ? 0.979 -2.796 9.370 1.00 93.00 92 SER A CA 1
ATOM 717 C C . SER A 1 92 ? 2.016 -2.140 8.465 1.00 93.00 92 SER A C 1
ATOM 719 O O . SER A 1 92 ? 2.297 -2.677 7.401 1.00 93.00 92 SER A O 1
ATOM 721 N N . GLY A 1 93 ? 2.688 -1.082 8.932 1.00 96.06 93 GLY A N 1
ATOM 722 C CA . GLY A 1 93 ? 3.743 -0.418 8.166 1.00 96.06 93 GLY A CA 1
ATOM 723 C C . GLY A 1 93 ? 4.866 -1.372 7.752 1.00 96.06 93 GLY A C 1
ATOM 724 O O . GLY A 1 93 ? 5.226 -1.404 6.582 1.00 96.06 93 GLY A O 1
ATOM 725 N N . THR A 1 94 ? 5.344 -2.235 8.657 1.00 96.75 94 THR A N 1
ATOM 726 C CA . THR A 1 94 ? 6.388 -3.225 8.327 1.00 96.75 94 THR A CA 1
ATOM 727 C C . THR A 1 94 ? 5.911 -4.244 7.291 1.00 96.75 94 THR A C 1
ATOM 729 O O . THR A 1 94 ? 6.648 -4.555 6.363 1.00 96.75 94 THR A O 1
ATOM 732 N N . LEU A 1 95 ? 4.685 -4.767 7.404 1.00 96.81 95 LEU A N 1
ATOM 733 C CA . LEU A 1 95 ? 4.142 -5.720 6.424 1.00 96.81 95 LEU A CA 1
ATOM 734 C C . LEU A 1 95 ? 3.982 -5.096 5.038 1.00 96.81 95 LEU A C 1
ATOM 736 O O . LEU A 1 95 ? 4.246 -5.752 4.031 1.00 96.81 95 LEU A O 1
ATOM 740 N N . MET A 1 96 ? 3.569 -3.832 4.991 1.00 97.62 96 MET A N 1
ATOM 741 C CA . MET A 1 96 ? 3.439 -3.078 3.751 1.00 97.62 96 MET A CA 1
ATOM 742 C C . MET A 1 96 ? 4.819 -2.810 3.137 1.00 97.62 96 MET A C 1
ATOM 744 O O . MET A 1 96 ? 5.000 -3.036 1.946 1.00 97.62 96 MET A O 1
ATOM 748 N N . THR A 1 97 ? 5.824 -2.447 3.942 1.00 98.06 97 THR A N 1
ATOM 749 C CA . THR A 1 97 ? 7.221 -2.362 3.489 1.00 98.06 97 THR A CA 1
ATOM 750 C C . THR A 1 97 ? 7.717 -3.691 2.935 1.00 98.06 97 THR A C 1
ATOM 752 O O . THR A 1 97 ? 8.306 -3.715 1.861 1.00 98.06 97 THR A O 1
ATOM 755 N N . LEU A 1 98 ? 7.478 -4.807 3.628 1.00 98.06 98 LEU A N 1
ATOM 756 C CA . LEU A 1 98 ? 7.898 -6.128 3.155 1.00 98.06 98 LEU A CA 1
ATOM 757 C C . LEU A 1 98 ? 7.250 -6.475 1.812 1.00 98.06 98 LEU A C 1
ATOM 759 O O . LEU A 1 98 ? 7.935 -6.995 0.936 1.00 98.06 98 LEU A O 1
ATOM 763 N N . ALA A 1 99 ? 5.970 -6.145 1.624 1.00 98.12 99 ALA A N 1
ATOM 764 C CA . ALA A 1 99 ? 5.286 -6.311 0.344 1.00 98.12 99 ALA A CA 1
ATOM 765 C C . ALA A 1 99 ? 5.939 -5.469 -0.771 1.00 98.12 99 ALA A C 1
ATOM 767 O O . ALA A 1 99 ? 6.192 -5.986 -1.859 1.00 98.12 99 ALA A O 1
ATOM 768 N N . SER A 1 100 ? 6.283 -4.210 -0.485 1.00 97.44 100 SER A N 1
ATOM 769 C CA . SER A 1 100 ? 6.944 -3.304 -1.435 1.00 97.44 100 SER A CA 1
ATOM 770 C C . SER A 1 100 ? 8.367 -3.732 -1.790 1.00 97.44 100 SER A C 1
ATOM 772 O O . SER A 1 100 ? 8.761 -3.697 -2.953 1.00 97.44 100 SER A O 1
ATOM 774 N N . ILE A 1 101 ? 9.147 -4.180 -0.807 1.00 98.00 101 ILE A N 1
ATOM 775 C CA . ILE A 1 101 ? 10.500 -4.695 -1.043 1.00 98.00 101 ILE A CA 1
ATOM 776 C C . ILE A 1 101 ? 10.446 -6.022 -1.805 1.00 98.00 101 ILE A C 1
ATOM 778 O O . ILE A 1 101 ? 11.247 -6.242 -2.710 1.00 98.00 101 ILE A O 1
ATOM 782 N N . PHE A 1 102 ? 9.480 -6.888 -1.493 1.00 98.19 102 PHE A N 1
ATOM 783 C CA . PHE A 1 102 ? 9.281 -8.139 -2.217 1.00 98.19 102 PHE A CA 1
ATOM 784 C C . PHE A 1 102 ? 8.931 -7.899 -3.689 1.00 98.19 102 PHE A C 1
ATOM 786 O O . PHE A 1 102 ? 9.563 -8.490 -4.563 1.00 98.19 102 PHE A O 1
ATOM 793 N N . ILE A 1 103 ? 7.964 -7.020 -3.982 1.00 98.19 103 ILE A N 1
ATOM 794 C CA . ILE A 1 103 ? 7.589 -6.741 -5.374 1.00 98.19 103 ILE A CA 1
ATOM 795 C C . ILE A 1 103 ? 8.732 -6.041 -6.128 1.00 98.19 103 ILE A C 1
ATOM 797 O O . ILE A 1 103 ? 8.959 -6.350 -7.296 1.00 98.19 103 ILE A O 1
ATOM 801 N N . GLN A 1 104 ? 9.512 -5.180 -5.457 1.00 97.69 104 GLN A N 1
ATOM 802 C CA . GLN A 1 104 ? 10.727 -4.585 -6.024 1.00 97.69 104 GLN A CA 1
ATOM 803 C C . GLN A 1 104 ? 11.743 -5.673 -6.395 1.00 97.69 104 GLN A C 1
ATOM 805 O O . GLN A 1 104 ? 12.178 -5.729 -7.544 1.00 97.69 104 GLN A O 1
ATOM 810 N N . TYR A 1 105 ? 12.073 -6.575 -5.467 1.00 97.81 105 TYR A N 1
ATOM 811 C CA . TYR A 1 105 ? 12.982 -7.698 -5.715 1.00 97.81 105 TYR A CA 1
ATOM 812 C C . TYR A 1 105 ? 12.507 -8.573 -6.883 1.00 97.81 105 TYR A C 1
ATOM 814 O O . TYR A 1 105 ? 13.284 -8.883 -7.787 1.00 97.81 105 TYR A O 1
ATOM 822 N N . TRP A 1 106 ? 11.218 -8.919 -6.902 1.00 98.12 106 TRP A N 1
ATOM 823 C CA . TRP A 1 106 ? 10.617 -9.695 -7.983 1.00 98.12 106 TRP A CA 1
ATOM 824 C C . TRP A 1 106 ? 10.715 -8.971 -9.336 1.00 98.12 106 TRP A C 1
ATOM 826 O O . TRP A 1 106 ? 11.105 -9.582 -10.330 1.00 98.12 106 TRP A O 1
ATOM 836 N N . SER A 1 107 ? 10.429 -7.665 -9.377 1.00 97.50 107 SER A N 1
ATOM 837 C CA . SER A 1 107 ? 10.491 -6.867 -10.609 1.00 97.50 107 SER A CA 1
ATOM 838 C C . SER A 1 107 ? 11.912 -6.758 -11.177 1.00 97.50 107 SER A C 1
ATOM 840 O O . SER A 1 107 ? 12.102 -6.839 -12.390 1.00 97.50 107 SER A O 1
ATOM 842 N N . VAL A 1 108 ? 12.924 -6.664 -10.309 1.00 96.88 108 VAL A N 1
ATOM 843 C CA . VAL A 1 108 ? 14.338 -6.701 -10.710 1.00 96.88 108 VAL A CA 1
ATOM 844 C C . VAL A 1 108 ? 14.693 -8.078 -11.270 1.00 96.88 108 VAL A C 1
ATOM 846 O O . VAL A 1 108 ? 15.309 -8.166 -12.328 1.00 96.88 108 VAL A O 1
ATOM 849 N N . GLY A 1 109 ? 14.261 -9.156 -10.606 1.00 96.62 109 GLY A N 1
ATOM 850 C CA . GLY A 1 109 ? 14.499 -10.531 -11.057 1.00 96.62 109 GLY A CA 1
ATOM 851 C C . GLY A 1 109 ? 13.854 -10.868 -12.406 1.00 96.62 109 GLY A C 1
ATOM 852 O O . GLY A 1 109 ? 14.380 -11.695 -13.144 1.00 96.62 109 GLY A O 1
ATOM 853 N N . MET A 1 110 ? 12.753 -10.198 -12.752 1.00 96.50 110 MET A N 1
ATOM 854 C CA . MET A 1 110 ? 12.087 -10.317 -14.056 1.00 96.50 110 MET A CA 1
ATOM 855 C C . MET A 1 110 ? 12.705 -9.433 -15.151 1.00 96.50 110 MET A C 1
ATOM 857 O O . MET A 1 110 ? 12.282 -9.508 -16.302 1.00 96.50 110 MET A O 1
ATOM 861 N N . GLY A 1 111 ? 13.698 -8.600 -14.822 1.00 95.69 111 GLY A N 1
ATOM 862 C CA . GLY A 1 111 ? 14.394 -7.761 -15.797 1.00 95.69 111 GLY A CA 1
ATOM 863 C C . GLY A 1 111 ? 13.598 -6.545 -16.280 1.00 95.69 111 GLY A C 1
ATOM 864 O O . GLY A 1 111 ? 13.902 -6.015 -17.346 1.00 95.69 111 GLY A O 1
ATOM 865 N N . TYR A 1 112 ? 12.594 -6.091 -15.520 1.00 96.88 112 TYR A N 1
ATOM 866 C CA . TYR A 1 112 ? 11.918 -4.822 -15.810 1.00 96.88 112 TYR A CA 1
ATOM 867 C C . TYR A 1 112 ? 12.914 -3.659 -15.729 1.00 96.88 112 TYR A C 1
ATOM 869 O O . TYR A 1 112 ? 13.837 -3.675 -14.914 1.00 96.88 112 TYR A O 1
ATOM 877 N N . ASP A 1 113 ? 12.723 -2.625 -16.541 1.00 95.75 113 ASP A N 1
ATOM 878 C CA . ASP A 1 113 ? 13.510 -1.399 -16.461 1.00 95.75 113 ASP A CA 1
ATOM 879 C C . ASP A 1 113 ? 13.144 -0.582 -15.209 1.00 95.75 113 ASP A C 1
ATOM 881 O O . ASP A 1 113 ? 12.091 -0.773 -14.598 1.00 95.75 113 ASP A O 1
ATOM 885 N N . VAL A 1 114 ? 14.008 0.356 -14.813 1.00 95.69 114 VAL A N 1
ATOM 886 C CA . VAL A 1 114 ? 13.836 1.123 -13.564 1.00 95.69 114 VAL A CA 1
ATOM 887 C C . VAL A 1 114 ? 12.488 1.854 -13.515 1.00 95.69 114 VAL A C 1
ATOM 889 O O . VAL A 1 114 ? 11.862 1.901 -12.458 1.00 95.69 114 VAL A O 1
ATOM 892 N N . GLN A 1 115 ? 12.003 2.378 -14.644 1.00 95.88 115 GLN A N 1
ATOM 893 C CA . GLN A 1 115 ? 10.729 3.095 -14.689 1.00 95.88 115 GLN A CA 1
ATOM 894 C C . GLN A 1 115 ? 9.533 2.152 -14.467 1.00 95.88 115 GLN A C 1
ATOM 896 O O . GLN A 1 115 ? 8.608 2.489 -13.717 1.00 95.88 115 GLN A O 1
ATOM 901 N N . ALA A 1 116 ? 9.548 0.949 -15.052 1.00 96.50 116 ALA A N 1
ATOM 902 C CA . ALA A 1 116 ? 8.533 -0.062 -14.766 1.00 96.50 116 ALA A CA 1
ATOM 903 C C . ALA A 1 116 ? 8.616 -0.570 -13.326 1.00 96.50 116 ALA A C 1
ATOM 905 O O . ALA A 1 116 ? 7.579 -0.659 -12.672 1.00 96.50 116 ALA A O 1
ATOM 906 N N . GLN A 1 117 ? 9.815 -0.816 -12.789 1.00 97.00 117 GLN A N 1
ATOM 907 C CA . GLN A 1 117 ? 9.996 -1.202 -11.382 1.00 97.00 117 GLN A CA 1
ATOM 908 C C . GLN A 1 117 ? 9.374 -0.167 -10.430 1.00 97.00 117 GLN A C 1
ATOM 910 O O . GLN A 1 117 ? 8.578 -0.521 -9.560 1.00 97.00 117 GLN A O 1
ATOM 915 N N . GLN A 1 118 ? 9.654 1.122 -10.654 1.00 97.50 118 GLN A N 1
ATOM 916 C CA . GLN A 1 118 ? 9.064 2.221 -9.883 1.00 97.50 118 GLN A CA 1
ATOM 917 C C . GLN A 1 118 ? 7.537 2.236 -9.991 1.00 97.50 118 GLN A C 1
ATOM 919 O O . GLN A 1 118 ? 6.843 2.412 -8.993 1.00 97.50 118 GLN A O 1
ATOM 924 N N . THR A 1 119 ? 6.995 1.990 -11.186 1.00 97.56 119 THR A N 1
ATOM 925 C CA . THR A 1 119 ? 5.540 1.940 -11.404 1.00 97.56 119 THR A CA 1
ATOM 926 C C . THR A 1 119 ? 4.890 0.753 -10.691 1.00 97.56 119 THR A C 1
ATOM 928 O O . THR A 1 119 ? 3.796 0.890 -10.134 1.00 97.56 119 THR A O 1
ATOM 931 N N . ILE A 1 120 ? 5.564 -0.399 -10.672 1.00 98.12 120 ILE A N 1
ATOM 932 C CA . ILE A 1 120 ? 5.124 -1.608 -9.972 1.00 98.12 120 ILE A CA 1
ATOM 933 C C . ILE A 1 120 ? 5.079 -1.358 -8.461 1.00 98.12 120 ILE A C 1
ATOM 935 O O . ILE A 1 120 ? 4.054 -1.631 -7.831 1.00 98.12 120 ILE A O 1
ATOM 939 N N . VAL A 1 121 ? 6.144 -0.798 -7.875 1.00 97.81 121 VAL A N 1
ATOM 940 C CA . VAL A 1 121 ? 6.176 -0.486 -6.436 1.00 97.81 121 VAL A CA 1
ATOM 941 C C . VAL A 1 121 ? 5.160 0.590 -6.079 1.00 97.81 121 VAL A C 1
ATOM 943 O O . VAL A 1 121 ? 4.402 0.408 -5.129 1.00 97.81 121 VAL A O 1
ATOM 946 N N . PHE A 1 122 ? 5.089 1.669 -6.861 1.00 97.69 122 PHE A N 1
ATOM 947 C CA . PHE A 1 122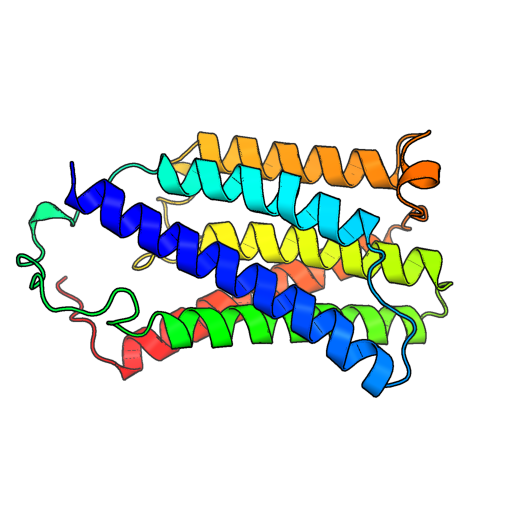 ? 4.108 2.740 -6.691 1.00 97.69 122 PHE A CA 1
ATOM 948 C C . PHE A 1 122 ? 2.674 2.202 -6.660 1.00 97.69 122 PHE A C 1
ATOM 950 O O . PHE A 1 122 ? 1.926 2.469 -5.722 1.00 97.69 122 PHE A O 1
ATOM 957 N N . THR A 1 123 ? 2.306 1.379 -7.643 1.00 97.44 123 THR A N 1
ATOM 958 C CA . THR A 1 123 ? 0.954 0.811 -7.733 1.00 97.44 123 THR A CA 1
ATOM 959 C C . THR A 1 123 ? 0.682 -0.185 -6.605 1.00 97.44 123 THR A C 1
ATOM 961 O O . THR A 1 123 ? -0.403 -0.167 -6.022 1.00 97.44 123 THR A O 1
ATOM 964 N N . THR A 1 12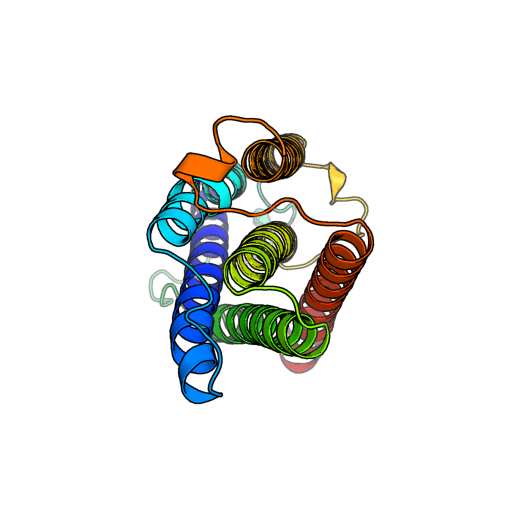4 ? 1.672 -1.006 -6.238 1.00 97.75 124 THR A N 1
ATOM 965 C CA . THR A 1 124 ? 1.552 -1.951 -5.115 1.00 97.75 124 THR A CA 1
ATOM 966 C C . THR A 1 124 ? 1.345 -1.227 -3.792 1.00 97.75 124 THR A C 1
ATOM 968 O O . THR A 1 124 ? 0.444 -1.595 -3.043 1.00 97.75 124 THR A O 1
ATOM 971 N N . LEU A 1 125 ? 2.129 -0.180 -3.511 1.00 96.50 125 LEU A N 1
ATOM 972 C CA . LEU A 1 125 ? 1.968 0.628 -2.303 1.00 96.50 125 LEU A CA 1
ATOM 973 C C . LEU A 1 125 ? 0.574 1.239 -2.237 1.00 96.50 125 LEU A C 1
ATOM 975 O O . LEU A 1 125 ? -0.091 1.078 -1.215 1.00 96.50 125 LEU A O 1
ATOM 979 N N . CYS A 1 126 ? 0.097 1.836 -3.334 1.00 96.00 126 CYS A N 1
ATOM 980 C CA . CYS A 1 126 ? -1.246 2.402 -3.373 1.00 96.00 126 CYS A CA 1
ATOM 981 C C . CYS A 1 126 ? -2.319 1.358 -3.024 1.00 96.00 126 CYS A C 1
ATOM 983 O O . CYS A 1 126 ? -3.200 1.604 -2.202 1.00 96.00 126 CYS A O 1
ATOM 985 N N . PHE A 1 127 ? -2.252 0.168 -3.620 1.00 96.31 127 PHE A N 1
ATOM 986 C CA . PHE A 1 127 ? -3.262 -0.869 -3.404 1.00 96.31 127 PHE A CA 1
ATOM 987 C C . PHE A 1 127 ? -3.191 -1.486 -2.008 1.00 96.31 127 PHE A C 1
ATOM 989 O O . PHE A 1 127 ? -4.220 -1.699 -1.363 1.00 96.31 127 PHE A O 1
ATOM 996 N N . VAL A 1 128 ? -1.983 -1.734 -1.510 1.00 96.31 128 VAL A N 1
ATOM 997 C CA . VAL A 1 128 ? -1.761 -2.252 -0.161 1.00 96.31 128 VAL A CA 1
ATOM 998 C C . VAL A 1 128 ? -2.218 -1.239 0.897 1.00 96.31 128 VAL A C 1
ATOM 1000 O O . VAL A 1 128 ? -2.839 -1.637 1.882 1.00 96.31 128 VAL A O 1
ATOM 1003 N N . GLN A 1 129 ? -1.990 0.062 0.688 1.00 95.00 129 GLN A N 1
ATOM 1004 C CA . GLN A 1 129 ? -2.492 1.132 1.557 1.00 95.00 129 GLN A CA 1
ATOM 1005 C C . GLN A 1 129 ? -4.023 1.184 1.565 1.00 95.00 129 GLN A C 1
ATOM 1007 O O . GLN A 1 129 ? -4.621 1.180 2.639 1.00 95.00 129 GLN A O 1
ATOM 1012 N N . LEU A 1 130 ? -4.683 1.111 0.404 1.00 93.06 130 LEU A N 1
ATOM 1013 C CA . LEU A 1 130 ? -6.150 1.012 0.339 1.00 93.06 130 LEU A CA 1
ATOM 1014 C C . LEU A 1 130 ? -6.677 -0.223 1.086 1.00 93.06 130 LEU A C 1
ATOM 1016 O O . LEU A 1 130 ? -7.670 -0.146 1.816 1.00 93.06 130 LEU A O 1
ATOM 1020 N N . GLY A 1 131 ? -5.981 -1.354 0.958 1.00 91.25 131 GLY A N 1
ATOM 1021 C CA . GLY A 1 131 ? -6.242 -2.559 1.738 1.00 91.25 131 GLY A CA 1
ATOM 1022 C C . GLY A 1 131 ? -6.101 -2.330 3.243 1.00 91.25 131 GLY A C 1
ATOM 1023 O O . GLY A 1 131 ? -6.983 -2.701 4.015 1.00 91.25 131 GLY A O 1
ATOM 1024 N N . ASN A 1 132 ? -5.034 -1.654 3.670 1.00 91.38 132 ASN A N 1
ATOM 1025 C CA . ASN A 1 132 ? -4.823 -1.278 5.064 1.00 91.38 132 ASN A CA 1
ATOM 1026 C C . ASN A 1 132 ? -5.921 -0.335 5.583 1.00 91.38 132 ASN A C 1
ATOM 1028 O O . ASN A 1 132 ? -6.370 -0.487 6.717 1.00 91.38 132 ASN A O 1
ATOM 1032 N N . ALA A 1 133 ? -6.421 0.588 4.757 1.00 89.81 133 ALA A N 1
ATOM 1033 C CA . ALA A 1 133 ? -7.536 1.462 5.116 1.00 89.81 133 ALA A CA 1
ATOM 1034 C C . ALA A 1 133 ? -8.795 0.649 5.476 1.00 89.81 133 ALA A C 1
ATOM 1036 O O . ALA A 1 133 ? -9.475 0.941 6.464 1.00 89.81 133 ALA A O 1
ATOM 1037 N N . LEU A 1 134 ? -9.072 -0.429 4.729 1.00 87.25 134 LEU A N 1
ATOM 1038 C CA . LEU A 1 134 ? -10.132 -1.388 5.057 1.00 87.25 134 LEU A CA 1
ATOM 1039 C C . LEU A 1 134 ? -9.833 -2.177 6.339 1.00 87.25 134 LEU A C 1
ATOM 1041 O O . LEU A 1 134 ? -10.735 -2.361 7.159 1.00 87.25 134 LEU A O 1
ATOM 1045 N N . SER A 1 135 ? -8.586 -2.609 6.542 1.00 85.44 135 SER A N 1
ATOM 1046 C CA . SER A 1 135 ? -8.160 -3.328 7.752 1.00 85.44 135 SER A CA 1
ATOM 1047 C C . SER A 1 135 ? -8.315 -2.480 9.019 1.00 85.44 135 SER A C 1
ATOM 1049 O O . SER A 1 135 ? -8.751 -2.978 10.059 1.00 85.44 135 SER A O 1
ATOM 1051 N N . VAL A 1 136 ? -7.979 -1.189 8.955 1.00 82.50 136 VAL A N 1
ATOM 1052 C CA . VAL A 1 136 ? -8.030 -0.254 10.094 1.00 82.50 136 VAL A CA 1
ATOM 1053 C C . VAL A 1 136 ? -9.461 0.199 10.402 1.00 82.50 136 VAL A C 1
ATOM 1055 O O . VAL A 1 136 ? -9.777 0.535 11.545 1.00 82.50 136 VAL A O 1
ATOM 1058 N N . ARG A 1 137 ? -10.361 0.156 9.412 1.00 76.44 137 ARG A N 1
ATOM 1059 C CA . ARG A 1 137 ? -11.770 0.545 9.568 1.00 76.44 137 ARG A CA 1
ATOM 1060 C C . ARG A 1 137 ? -12.485 -0.212 10.689 1.00 76.44 137 ARG A C 1
ATOM 1062 O O . ARG A 1 137 ? -13.287 0.388 11.407 1.00 76.44 137 ARG A O 1
ATOM 1069 N N . SER A 1 138 ? -12.209 -1.504 10.857 1.00 66.19 138 SER A N 1
ATOM 1070 C CA . SER A 1 138 ? -12.839 -2.324 11.896 1.00 66.19 138 SER A CA 1
ATOM 1071 C C . SER A 1 138 ? -11.807 -2.858 12.874 1.00 66.19 138 SER A C 1
ATOM 1073 O O . SER A 1 138 ? -10.951 -3.643 12.489 1.00 66.19 138 SER A O 1
ATOM 1075 N N . ASP A 1 139 ? -11.903 -2.496 14.153 1.00 60.22 139 ASP A N 1
ATOM 1076 C CA . ASP A 1 139 ? -11.030 -3.074 15.182 1.00 60.22 139 ASP A CA 1
ATOM 1077 C C . ASP A 1 139 ? -11.478 -4.488 15.604 1.00 60.22 139 ASP A C 1
ATOM 1079 O O . ASP A 1 139 ? -10.656 -5.296 16.041 1.00 60.22 139 ASP A O 1
ATOM 1083 N N . HIS A 1 140 ? -12.767 -4.808 15.432 1.00 52.84 140 HIS A N 1
ATOM 1084 C CA . HIS A 1 140 ? -13.400 -6.011 15.987 1.00 52.84 140 HIS A CA 1
ATOM 1085 C C . HIS A 1 140 ? -13.767 -7.067 14.940 1.00 52.84 140 HIS A C 1
ATOM 1087 O O . HIS A 1 140 ? -13.668 -8.268 15.220 1.00 52.84 140 HIS A O 1
ATOM 1093 N N . ASP A 1 141 ? -14.122 -6.635 13.731 1.00 52.78 141 ASP A N 1
ATOM 1094 C CA . ASP A 1 141 ? -14.579 -7.516 12.664 1.00 52.78 141 ASP A CA 1
ATOM 1095 C C . ASP A 1 141 ? -13.483 -7.743 11.620 1.00 52.78 141 ASP A C 1
ATOM 1097 O O . ASP A 1 141 ? -12.711 -6.849 11.278 1.00 52.78 141 ASP A O 1
ATOM 1101 N N . PHE A 1 142 ? -13.448 -8.959 11.080 1.00 53.50 142 PHE A N 1
ATOM 1102 C CA . PHE A 1 142 ? -12.659 -9.260 9.890 1.00 53.50 142 PHE A CA 1
ATOM 1103 C C . PHE A 1 142 ? -13.209 -8.493 8.689 1.00 53.50 142 PHE A C 1
ATOM 1105 O O . PHE A 1 142 ? -14.428 -8.301 8.595 1.00 53.50 142 PHE A O 1
ATOM 1112 N N . ILE A 1 143 ? -12.330 -8.135 7.748 1.00 57.41 143 ILE A N 1
ATOM 1113 C CA . ILE A 1 143 ? -12.713 -7.414 6.524 1.00 57.41 143 ILE A CA 1
ATOM 1114 C C . ILE A 1 143 ? -13.881 -8.118 5.819 1.00 57.41 143 ILE A C 1
ATOM 1116 O O . ILE A 1 143 ? -14.843 -7.456 5.472 1.00 57.41 143 ILE A O 1
ATOM 1120 N N . PHE A 1 144 ? -13.897 -9.454 5.740 1.00 54.97 144 PHE A N 1
ATOM 1121 C CA . PHE A 1 144 ? -14.973 -10.219 5.083 1.00 54.97 144 PHE A CA 1
ATOM 1122 C C . PHE A 1 144 ? -16.225 -10.489 5.945 1.00 54.97 144 PHE A C 1
ATOM 1124 O O . PHE A 1 144 ? -17.026 -11.370 5.633 1.00 54.97 144 PHE A O 1
ATOM 1131 N N . SER A 1 145 ? -16.423 -9.773 7.052 1.00 57.78 145 SER A N 1
ATOM 1132 C CA . SER A 1 145 ? -17.696 -9.826 7.786 1.00 57.78 145 SER A CA 1
ATOM 1133 C C . SER A 1 145 ? -18.811 -9.103 7.011 1.00 57.78 145 SER A C 1
ATOM 1135 O O . SER A 1 145 ? -18.548 -8.223 6.192 1.00 57.78 145 SER A O 1
ATOM 1137 N N . LYS A 1 146 ? -20.087 -9.406 7.301 1.00 52.03 146 LYS A N 1
ATOM 1138 C CA . LYS A 1 146 ? -21.262 -8.772 6.652 1.00 52.03 146 LYS A CA 1
ATOM 1139 C C . LYS A 1 146 ? -21.259 -7.228 6.701 1.00 52.03 146 LYS A C 1
ATOM 1141 O O . LYS A 1 146 ? -21.982 -6.592 5.941 1.00 52.03 146 LYS A O 1
ATOM 1146 N N . ARG A 1 147 ? -20.438 -6.614 7.561 1.00 59.91 147 ARG A N 1
ATOM 1147 C CA . ARG A 1 147 ? -20.282 -5.159 7.711 1.00 59.91 147 ARG A CA 1
ATOM 1148 C C . ARG A 1 147 ? -19.367 -4.497 6.677 1.00 59.91 147 ARG A C 1
ATOM 1150 O O . ARG A 1 147 ? -19.358 -3.265 6.597 1.00 59.91 147 ARG A O 1
ATOM 1157 N N . MET A 1 148 ? -18.653 -5.277 5.861 1.00 61.62 148 MET A N 1
ATOM 1158 C CA . MET A 1 148 ? -17.727 -4.769 4.843 1.00 61.62 148 MET A CA 1
ATOM 1159 C C . MET A 1 148 ? -18.396 -3.761 3.899 1.00 61.62 148 MET A C 1
ATOM 1161 O O . MET A 1 148 ? -17.867 -2.679 3.650 1.00 61.62 148 MET A O 1
ATOM 1165 N N . PHE A 1 149 ? -19.614 -4.065 3.452 1.00 62.69 149 PHE A N 1
ATOM 1166 C CA . PHE A 1 149 ? -20.385 -3.233 2.522 1.00 62.69 149 PHE A CA 1
ATOM 1167 C C . PHE A 1 149 ? -21.263 -2.174 3.205 1.00 62.69 149 PHE A C 1
ATOM 1169 O O . PHE A 1 149 ? -22.016 -1.471 2.538 1.00 62.69 149 PHE A O 1
ATOM 1176 N N . SER A 1 150 ? -21.171 -2.026 4.531 1.00 64.88 150 SER A N 1
ATOM 1177 C CA . SER A 1 150 ? -22.035 -1.101 5.275 1.00 64.88 150 SER A CA 1
ATOM 1178 C C . SER A 1 150 ? -21.725 0.377 5.013 1.00 64.88 150 SER A C 1
ATOM 1180 O O . SER A 1 150 ? -22.621 1.200 5.179 1.00 64.88 150 SER A O 1
ATOM 1182 N N . ASN A 1 151 ? -20.491 0.729 4.623 1.00 72.06 151 ASN A N 1
ATOM 1183 C CA . ASN A 1 151 ? -20.123 2.103 4.272 1.00 72.06 151 ASN A CA 1
ATOM 1184 C C . ASN A 1 151 ? -19.870 2.208 2.767 1.00 72.06 151 ASN A C 1
ATOM 1186 O O . ASN A 1 151 ? -18.786 1.885 2.278 1.00 72.06 151 ASN A O 1
ATOM 1190 N N . LYS A 1 152 ? -20.885 2.685 2.043 1.00 77.25 152 LYS A N 1
ATOM 1191 C CA . LYS A 1 152 ? -20.811 2.920 0.596 1.00 77.25 152 LYS A CA 1
ATOM 1192 C C . LYS A 1 152 ? -19.740 3.956 0.237 1.00 77.25 152 LYS A C 1
ATOM 1194 O O . LYS A 1 152 ? -19.105 3.817 -0.800 1.00 77.25 152 LYS A O 1
ATOM 1199 N N . MET A 1 153 ? -19.497 4.947 1.099 1.00 80.19 153 MET A N 1
ATOM 1200 C CA . MET A 1 153 ? -18.520 6.012 0.853 1.00 80.19 153 MET A CA 1
ATOM 1201 C C . MET A 1 153 ? -17.088 5.472 0.786 1.00 80.19 153 MET A C 1
ATOM 1203 O O . MET A 1 153 ? -16.348 5.840 -0.118 1.00 80.19 153 MET A O 1
ATOM 1207 N N . MET A 1 154 ? -16.720 4.545 1.678 1.00 82.25 154 MET A N 1
ATOM 1208 C CA . MET A 1 154 ? -15.395 3.910 1.660 1.00 82.25 154 MET A CA 1
ATOM 1209 C C . MET A 1 154 ? -15.143 3.161 0.344 1.00 82.25 154 MET A C 1
ATOM 1211 O O . MET A 1 154 ? -14.066 3.256 -0.234 1.00 82.25 154 MET A O 1
ATOM 1215 N N . TRP A 1 155 ? -16.155 2.456 -0.166 1.00 84.62 155 TRP A N 1
ATOM 1216 C CA . TRP A 1 155 ? -16.057 1.742 -1.441 1.00 84.62 155 TRP A CA 1
ATOM 1217 C C . TRP A 1 155 ? -15.982 2.675 -2.645 1.00 84.62 155 TRP A C 1
ATOM 1219 O O . TRP A 1 155 ? -15.215 2.401 -3.562 1.00 84.62 155 TRP A O 1
ATOM 1229 N N . VAL A 1 156 ? -16.726 3.786 -2.629 1.00 87.38 156 VAL A N 1
ATOM 1230 C CA . VAL A 1 156 ? -16.619 4.832 -3.658 1.00 87.38 156 VAL A CA 1
ATOM 1231 C C . VAL A 1 156 ? -15.212 5.421 -3.674 1.00 87.38 156 VAL A C 1
ATOM 1233 O O . VAL A 1 156 ? -14.636 5.575 -4.746 1.00 87.38 156 VAL A O 1
ATOM 1236 N N . VAL A 1 157 ? -14.636 5.692 -2.501 1.00 87.81 157 VAL A N 1
ATOM 1237 C CA . VAL A 1 157 ? -13.266 6.199 -2.386 1.00 87.81 157 VAL A CA 1
ATOM 1238 C C . VAL A 1 157 ? -12.251 5.183 -2.900 1.00 87.81 157 VAL A C 1
ATOM 1240 O O . VAL A 1 157 ? -11.432 5.537 -3.734 1.00 87.81 157 VAL A O 1
ATOM 1243 N N . ILE A 1 158 ? -12.327 3.918 -2.480 1.00 89.38 158 ILE A N 1
ATOM 1244 C CA . ILE A 1 158 ? -11.396 2.878 -2.945 1.00 89.38 158 ILE A CA 1
ATOM 1245 C C . ILE A 1 158 ? -11.496 2.692 -4.459 1.00 89.38 158 ILE A C 1
ATOM 1247 O O . ILE A 1 158 ? -10.476 2.702 -5.142 1.00 89.38 158 ILE A O 1
ATOM 1251 N N . ALA A 1 159 ? -12.712 2.556 -4.996 1.00 91.31 159 ALA A N 1
ATOM 1252 C CA . ALA A 1 159 ? -12.919 2.407 -6.432 1.00 91.31 159 ALA A CA 1
ATOM 1253 C C . ALA A 1 159 ? -12.421 3.640 -7.198 1.00 91.31 159 ALA A C 1
ATOM 1255 O O . ALA A 1 159 ? -11.730 3.496 -8.203 1.00 91.31 159 ALA A O 1
ATOM 1256 N N . GLY A 1 160 ? -12.709 4.844 -6.696 1.00 92.38 160 GLY A N 1
ATOM 1257 C CA . GLY A 1 160 ? -12.218 6.098 -7.260 1.00 92.38 160 GLY A CA 1
ATOM 1258 C C . GLY A 1 160 ? -10.691 6.168 -7.279 1.00 92.38 160 GLY A C 1
ATOM 1259 O O . GLY A 1 160 ? -10.113 6.451 -8.324 1.00 92.38 160 GLY A O 1
ATOM 1260 N N . THR A 1 161 ? -10.026 5.837 -6.171 1.00 91.75 161 THR A N 1
ATOM 1261 C CA . THR A 1 161 ? -8.559 5.838 -6.088 1.00 91.75 161 THR A CA 1
ATOM 1262 C C . THR A 1 161 ? -7.937 4.785 -7.004 1.00 91.75 161 THR A C 1
ATOM 1264 O O . THR A 1 161 ? -6.955 5.082 -7.678 1.00 91.75 161 THR A O 1
ATOM 1267 N N . VAL A 1 162 ? -8.517 3.582 -7.104 1.00 94.06 162 VAL A N 1
ATOM 1268 C CA . VAL A 1 162 ? -8.051 2.552 -8.051 1.00 94.06 162 VAL A CA 1
ATOM 1269 C C . VAL A 1 162 ? -8.192 3.036 -9.495 1.00 94.06 162 VAL A C 1
ATOM 1271 O O . VAL A 1 162 ? -7.252 2.907 -10.275 1.00 94.06 162 VAL A O 1
ATOM 1274 N N . LEU A 1 163 ? -9.327 3.639 -9.859 1.00 94.81 163 LEU A N 1
ATOM 1275 C CA . LEU A 1 163 ? -9.535 4.182 -11.204 1.00 94.81 163 LEU A CA 1
ATOM 1276 C C . LEU A 1 163 ? -8.554 5.313 -11.524 1.00 94.81 163 LEU A C 1
ATOM 1278 O O . LEU A 1 163 ? -7.991 5.341 -12.619 1.00 94.81 163 LEU A O 1
ATOM 1282 N N . LEU A 1 164 ? -8.306 6.216 -10.574 1.00 93.56 164 LEU A N 1
ATOM 1283 C CA . LEU A 1 164 ? -7.317 7.281 -10.734 1.00 93.56 164 LEU A CA 1
ATOM 1284 C C . LEU A 1 164 ? -5.897 6.713 -10.878 1.00 93.56 164 LEU A C 1
ATOM 1286 O O . LEU A 1 164 ? -5.153 7.157 -11.750 1.00 93.56 164 LEU A O 1
ATOM 1290 N N . GLN A 1 165 ? -5.546 5.691 -10.093 1.00 95.12 165 GLN A N 1
ATOM 1291 C CA . GLN A 1 165 ? -4.259 5.002 -10.200 1.00 95.12 165 GLN A CA 1
ATOM 1292 C C . GLN A 1 165 ? -4.073 4.383 -11.593 1.00 95.12 165 GLN A C 1
ATOM 1294 O O . GLN A 1 165 ? -3.044 4.594 -12.230 1.00 95.12 165 GLN A O 1
ATOM 1299 N N . LEU A 1 166 ? -5.077 3.664 -12.104 1.00 94.19 166 LEU A N 1
ATOM 1300 C CA . LEU A 1 166 ? -5.029 3.075 -13.448 1.00 94.19 166 LEU A CA 1
ATOM 1301 C C . LEU A 1 166 ? -4.961 4.148 -14.541 1.00 94.19 166 LEU A C 1
ATOM 1303 O O . LEU A 1 166 ? -4.242 3.987 -15.524 1.00 94.19 166 LEU A O 1
ATOM 1307 N N . THR A 1 167 ? -5.658 5.266 -14.348 1.00 93.56 167 THR A N 1
ATOM 1308 C CA . THR A 1 167 ? -5.625 6.418 -15.257 1.00 93.56 167 THR A CA 1
ATOM 1309 C C . THR A 1 167 ? -4.209 6.993 -15.365 1.00 93.56 167 THR A C 1
ATOM 1311 O O . THR A 1 167 ? -3.735 7.234 -16.471 1.00 93.56 167 THR A O 1
ATOM 1314 N N . ILE A 1 168 ? -3.480 7.112 -14.250 1.00 93.69 168 ILE A N 1
ATOM 1315 C CA . ILE A 1 168 ? -2.079 7.570 -14.251 1.00 93.69 168 ILE A CA 1
ATOM 1316 C C . ILE A 1 168 ? -1.136 6.603 -14.968 1.00 93.69 168 ILE A C 1
ATOM 1318 O O . ILE A 1 168 ? -0.147 7.041 -15.552 1.00 93.69 168 ILE A O 1
ATOM 1322 N N . VAL A 1 169 ? -1.408 5.300 -14.912 1.00 94.44 169 VAL A N 1
ATOM 1323 C CA . VAL A 1 169 ? -0.538 4.277 -15.510 1.00 94.44 169 VAL A CA 1
ATOM 1324 C C . VAL A 1 169 ? -0.808 4.088 -17.005 1.00 94.44 169 VAL A C 1
ATOM 1326 O O . VAL A 1 169 ? 0.133 3.868 -17.763 1.00 94.44 169 VAL A O 1
ATOM 1329 N N . TYR A 1 170 ? -2.065 4.193 -17.448 1.00 93.31 170 TYR A N 1
ATOM 1330 C CA . TYR A 1 170 ? -2.459 3.789 -18.803 1.00 93.31 170 TYR A CA 1
ATOM 1331 C C . TYR A 1 170 ? -2.956 4.923 -19.709 1.00 93.31 170 TYR A C 1
ATOM 1333 O O . TYR A 1 170 ? -2.959 4.751 -20.927 1.00 93.31 170 TYR A O 1
ATOM 1341 N N . ILE A 1 171 ? -3.381 6.070 -19.167 1.00 94.00 171 ILE A N 1
ATOM 1342 C CA . ILE A 1 171 ? -4.025 7.129 -19.961 1.00 94.00 171 ILE A CA 1
ATOM 1343 C C . ILE A 1 171 ? -3.074 8.312 -20.161 1.00 94.00 171 ILE A C 1
ATOM 1345 O O . ILE A 1 171 ? -2.793 9.090 -19.248 1.00 94.00 171 ILE A O 1
ATOM 1349 N N . SER A 1 172 ? -2.609 8.487 -21.398 1.00 90.44 172 SER A N 1
ATOM 1350 C CA . SER A 1 172 ? -1.818 9.654 -21.807 1.00 90.44 172 SER A CA 1
ATOM 1351 C C . SER A 1 172 ? -2.581 10.970 -21.586 1.00 90.44 172 SER A C 1
ATOM 1353 O O . SER A 1 172 ? -3.780 11.022 -21.864 1.00 90.44 172 SER A O 1
ATOM 1355 N N . PRO A 1 173 ? -1.914 12.053 -21.133 1.00 92.50 173 PRO A N 1
ATOM 1356 C CA . PRO A 1 173 ? -0.460 12.233 -20.989 1.00 92.50 173 PRO A CA 1
ATOM 1357 C C . PRO A 1 173 ? 0.099 11.921 -19.586 1.00 92.50 173 PRO A C 1
ATOM 1359 O O . PRO A 1 173 ? 1.264 12.215 -19.313 1.00 92.50 173 PRO A O 1
ATOM 1362 N N . LEU A 1 174 ? -0.700 11.357 -18.675 1.00 91.69 174 LEU A N 1
ATOM 1363 C CA . LEU A 1 174 ? -0.323 11.213 -17.264 1.00 91.69 174 LEU A CA 1
ATOM 1364 C C . LEU A 1 174 ? 0.940 10.366 -17.023 1.00 91.69 174 LEU A C 1
ATOM 1366 O O . LEU A 1 174 ? 1.752 10.802 -16.201 1.00 91.69 174 LEU A O 1
ATOM 1370 N N . PRO A 1 175 ? 1.199 9.258 -17.751 1.00 92.69 175 PRO A N 1
ATOM 1371 C CA . PRO A 1 175 ? 2.422 8.488 -17.553 1.00 92.69 175 PRO A CA 1
ATOM 1372 C C . PRO A 1 175 ? 3.711 9.282 -17.769 1.00 92.69 175 PRO A C 1
ATOM 1374 O O . PRO A 1 175 ? 4.719 9.027 -17.116 1.00 92.69 175 PRO A O 1
ATOM 1377 N N . ILE A 1 176 ? 3.671 10.298 -18.636 1.00 90.94 176 ILE A N 1
ATOM 1378 C CA . ILE A 1 176 ? 4.815 11.178 -18.903 1.00 90.94 176 ILE A CA 1
ATOM 1379 C C . ILE A 1 176 ? 5.088 12.069 -17.685 1.00 90.94 176 ILE A C 1
ATOM 1381 O O . ILE A 1 176 ? 6.234 12.218 -17.265 1.00 90.94 176 ILE A O 1
ATOM 1385 N N . ILE A 1 177 ? 4.032 12.633 -17.093 1.00 93.25 177 ILE A N 1
ATOM 1386 C CA . ILE A 1 177 ? 4.123 13.530 -15.932 1.00 93.25 177 ILE A CA 1
ATOM 1387 C C . ILE A 1 177 ? 4.583 12.749 -14.701 1.00 93.25 177 ILE A C 1
ATOM 1389 O O . ILE A 1 177 ? 5.536 13.143 -14.030 1.00 93.25 177 ILE A O 1
ATOM 1393 N N . PHE A 1 178 ? 3.930 11.618 -14.428 1.00 92.62 178 PHE A N 1
ATOM 1394 C CA . PHE A 1 178 ? 4.220 10.773 -13.273 1.00 92.62 178 PHE A CA 1
ATOM 1395 C C . PHE A 1 178 ? 5.431 9.862 -13.483 1.00 92.62 178 PHE A C 1
ATOM 1397 O O . PHE A 1 178 ? 5.796 9.139 -12.561 1.00 92.62 178 PHE A O 1
ATOM 1404 N N . LYS A 1 179 ? 6.073 9.900 -14.658 1.00 93.81 179 LYS A N 1
ATOM 1405 C CA . LYS A 1 179 ? 7.195 9.024 -15.023 1.00 93.81 179 LYS A CA 1
ATOM 1406 C C . LYS A 1 179 ? 6.872 7.551 -14.746 1.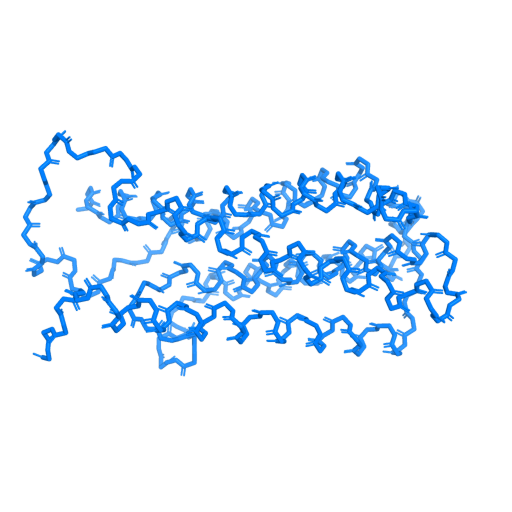00 93.81 179 LYS A C 1
ATOM 1408 O O . LYS A 1 179 ? 7.672 6.836 -14.150 1.00 93.81 179 LYS A O 1
ATOM 1413 N N . THR A 1 180 ? 5.676 7.117 -15.133 1.00 94.06 180 THR A N 1
ATOM 1414 C CA . THR A 1 180 ? 5.246 5.718 -15.028 1.00 94.06 180 THR A CA 1
ATOM 1415 C C . THR A 1 180 ? 5.433 5.006 -16.363 1.00 94.06 180 THR A C 1
ATOM 1417 O O . THR A 1 180 ? 5.525 5.643 -17.414 1.00 94.06 180 THR A O 1
ATOM 1420 N N . ALA A 1 181 ? 5.549 3.684 -16.324 1.00 92.69 181 ALA A N 1
ATOM 1421 C CA . ALA A 1 181 ? 5.595 2.830 -17.503 1.00 92.69 181 ALA A CA 1
ATOM 1422 C C . ALA A 1 181 ? 4.325 1.978 -17.579 1.00 92.69 181 ALA A C 1
ATOM 1424 O O . ALA A 1 181 ? 3.732 1.631 -16.557 1.00 92.69 181 ALA A O 1
ATOM 1425 N N . SER A 1 182 ? 3.914 1.620 -18.796 1.00 91.69 182 SER A N 1
ATOM 1426 C CA . SER A 1 182 ? 2.767 0.732 -18.985 1.00 91.69 182 SER A CA 1
ATOM 1427 C C . SER A 1 182 ? 3.064 -0.644 -18.390 1.00 91.69 182 SER A C 1
ATOM 1429 O O . SER A 1 182 ? 4.094 -1.252 -18.689 1.00 91.69 182 SER A O 1
ATOM 1431 N N . LEU A 1 183 ? 2.161 -1.134 -17.544 1.00 93.31 183 LEU A N 1
ATOM 1432 C CA . LEU A 1 183 ? 2.309 -2.430 -16.892 1.00 93.31 183 LEU A CA 1
ATOM 1433 C C . LEU A 1 183 ? 1.671 -3.525 -17.745 1.00 93.31 183 LEU A C 1
ATOM 1435 O O . LEU A 1 183 ? 0.501 -3.429 -18.129 1.00 93.31 183 LEU A O 1
ATOM 1439 N N . ASN A 1 184 ? 2.435 -4.586 -18.005 1.00 94.50 184 ASN A N 1
ATOM 1440 C CA . ASN A 1 184 ? 1.914 -5.790 -18.641 1.00 94.50 184 ASN A CA 1
ATOM 1441 C C . ASN A 1 184 ? 1.028 -6.594 -17.669 1.00 94.50 184 ASN A C 1
ATOM 1443 O O . ASN A 1 184 ? 0.986 -6.341 -16.463 1.00 94.50 184 ASN A O 1
ATOM 1447 N N . VAL A 1 185 ? 0.320 -7.589 -18.210 1.00 95.19 185 VAL A N 1
ATOM 1448 C CA . VAL A 1 185 ? -0.609 -8.427 -17.435 1.00 95.19 185 VAL A CA 1
ATOM 1449 C C . VAL A 1 185 ? 0.106 -9.136 -16.282 1.00 95.19 185 VAL A C 1
ATOM 1451 O O . VAL A 1 185 ? -0.386 -9.102 -15.161 1.00 95.19 185 VAL A O 1
ATOM 1454 N N . GLN A 1 186 ? 1.304 -9.676 -16.520 1.00 96.00 186 GLN A N 1
ATOM 1455 C CA . GLN A 1 186 ? 2.090 -10.378 -15.501 1.00 96.00 186 GLN A CA 1
ATOM 1456 C C . GLN A 1 186 ? 2.453 -9.480 -14.305 1.00 96.00 186 GLN A C 1
ATOM 1458 O O . GLN A 1 186 ? 2.352 -9.906 -13.154 1.00 96.00 186 GLN A O 1
ATOM 1463 N N . ALA A 1 187 ? 2.850 -8.228 -14.558 1.00 96.62 187 ALA A N 1
ATOM 1464 C CA . ALA A 1 187 ? 3.114 -7.262 -13.497 1.00 96.62 187 ALA A CA 1
ATOM 1465 C C . ALA A 1 187 ? 1.840 -6.972 -12.697 1.00 96.62 187 ALA A C 1
ATOM 1467 O O . ALA A 1 187 ? 1.873 -6.989 -11.469 1.00 96.62 187 ALA A O 1
ATOM 1468 N N . MET A 1 188 ? 0.710 -6.758 -13.376 1.00 96.94 188 MET A N 1
ATOM 1469 C CA . MET A 1 188 ? -0.563 -6.483 -12.709 1.00 96.94 188 MET A CA 1
ATOM 1470 C C . MET A 1 188 ? -1.049 -7.671 -11.866 1.00 96.94 188 MET A C 1
ATOM 1472 O O . MET A 1 188 ? -1.480 -7.480 -10.730 1.00 96.94 188 MET A O 1
ATOM 1476 N N . GLU A 1 189 ? -0.929 -8.899 -12.372 1.00 97.31 189 GLU A N 1
ATOM 1477 C CA . GLU A 1 189 ? -1.256 -10.120 -11.626 1.00 97.31 189 GLU A CA 1
ATOM 1478 C C . GLU A 1 189 ? -0.437 -10.230 -10.339 1.00 97.31 189 GLU A C 1
ATOM 1480 O O . GLU A 1 189 ? -0.992 -10.478 -9.266 1.00 97.31 189 GLU A O 1
ATOM 1485 N N . MET A 1 190 ? 0.871 -9.976 -10.414 1.00 97.88 190 MET A N 1
ATOM 1486 C CA . MET A 1 190 ? 1.739 -10.012 -9.239 1.00 97.88 190 MET A CA 1
ATOM 1487 C C . MET A 1 190 ? 1.450 -8.884 -8.249 1.00 97.88 190 MET A C 1
ATOM 1489 O O . MET A 1 190 ? 1.443 -9.133 -7.044 1.00 97.88 190 MET A O 1
ATOM 1493 N N . ILE A 1 191 ? 1.135 -7.675 -8.724 1.00 98.12 191 ILE A N 1
ATOM 1494 C CA . ILE A 1 191 ? 0.692 -6.559 -7.872 1.00 98.12 191 ILE A CA 1
ATOM 1495 C C . ILE A 1 191 ? -0.567 -6.955 -7.094 1.00 98.12 191 ILE A C 1
ATOM 1497 O O . ILE A 1 191 ? -0.636 -6.759 -5.878 1.00 98.12 191 ILE A O 1
ATOM 1501 N N . VAL A 1 192 ? -1.557 -7.544 -7.769 1.00 97.25 192 VAL A N 1
ATOM 1502 C CA . VAL A 1 192 ? -2.801 -7.998 -7.133 1.00 97.25 192 VAL A CA 1
ATOM 1503 C C . VAL A 1 192 ? -2.517 -9.116 -6.127 1.00 97.25 192 VAL A C 1
ATOM 1505 O O . VAL A 1 192 ? -2.999 -9.049 -4.995 1.00 97.25 192 VAL A O 1
ATOM 1508 N N . LEU A 1 193 ? -1.698 -10.106 -6.489 1.00 97.94 193 LEU A N 1
ATOM 1509 C CA . LEU A 1 193 ? -1.342 -11.223 -5.611 1.00 97.94 193 LEU A CA 1
ATOM 1510 C C . LEU A 1 193 ? -0.628 -10.750 -4.338 1.00 97.94 193 LEU A C 1
ATOM 1512 O O . LEU A 1 193 ? -1.000 -11.154 -3.234 1.00 97.94 193 LEU A O 1
ATOM 1516 N N . VAL A 1 194 ? 0.348 -9.850 -4.470 1.00 98.00 194 VAL A N 1
ATOM 1517 C CA . VAL A 1 194 ? 1.069 -9.265 -3.331 1.00 98.00 194 VAL A CA 1
ATOM 1518 C C . VAL A 1 194 ? 0.142 -8.404 -2.479 1.00 98.00 194 VAL A C 1
ATOM 1520 O O . VAL A 1 194 ? 0.193 -8.488 -1.251 1.00 98.00 194 VAL A O 1
ATOM 1523 N N . THR A 1 195 ? -0.753 -7.637 -3.105 1.00 96.75 195 THR A N 1
ATOM 1524 C CA . THR A 1 195 ? -1.750 -6.826 -2.394 1.00 96.75 195 THR A CA 1
ATOM 1525 C C . THR A 1 195 ? -2.649 -7.703 -1.529 1.00 96.75 195 THR A C 1
ATOM 1527 O O . THR A 1 195 ? -2.761 -7.488 -0.320 1.00 96.75 195 THR A O 1
ATOM 1530 N N . VAL A 1 196 ? -3.261 -8.729 -2.124 1.00 95.50 196 VAL A N 1
ATOM 1531 C CA . VAL A 1 196 ? -4.150 -9.658 -1.416 1.00 95.50 196 VAL A CA 1
ATOM 1532 C C . VAL A 1 196 ? -3.389 -10.403 -0.319 1.00 95.50 196 VA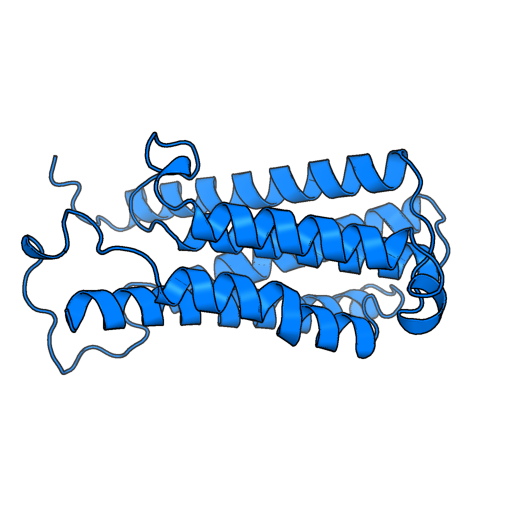L A C 1
ATOM 1534 O O . VAL A 1 196 ? -3.875 -10.490 0.809 1.00 95.50 196 VAL A O 1
ATOM 1537 N N . GLY A 1 197 ? -2.175 -10.878 -0.610 1.00 96.38 197 GLY A N 1
ATOM 1538 C CA . GLY A 1 197 ? -1.313 -11.536 0.371 1.00 96.38 197 GLY A CA 1
ATOM 1539 C C . GLY A 1 197 ? -0.995 -10.640 1.571 1.00 96.38 197 GLY A C 1
ATOM 1540 O O . GLY A 1 197 ? -1.148 -11.068 2.715 1.00 96.38 197 GLY A O 1
ATOM 1541 N N . CYS A 1 198 ? -0.635 -9.376 1.334 1.00 96.19 198 CYS A N 1
ATOM 1542 C CA . CYS A 1 198 ? -0.353 -8.410 2.396 1.00 96.19 198 CYS A CA 1
ATOM 1543 C C . CYS A 1 198 ? -1.587 -8.162 3.279 1.00 96.19 198 CYS A C 1
ATOM 1545 O O . CYS A 1 198 ? -1.491 -8.228 4.506 1.00 96.19 198 CYS A O 1
ATOM 1547 N N . ILE A 1 199 ? -2.765 -7.966 2.674 1.00 92.38 199 ILE A N 1
ATOM 1548 C CA . ILE A 1 199 ? -4.027 -7.764 3.406 1.00 92.38 199 ILE A CA 1
ATOM 1549 C C . ILE A 1 199 ? -4.355 -8.982 4.280 1.00 92.38 199 ILE A C 1
ATOM 1551 O O . ILE A 1 199 ? -4.686 -8.830 5.459 1.00 92.38 199 ILE A O 1
ATOM 1555 N N . ILE A 1 200 ? -4.222 -10.196 3.736 1.00 91.81 200 ILE A N 1
ATOM 1556 C CA . ILE A 1 200 ? -4.442 -11.440 4.487 1.00 91.81 200 ILE A CA 1
ATOM 1557 C C . ILE A 1 200 ? -3.472 -11.534 5.671 1.00 91.81 200 ILE A C 1
ATOM 1559 O O . ILE A 1 200 ? -3.894 -11.880 6.780 1.00 91.81 200 ILE A O 1
ATOM 1563 N N . CYS A 1 201 ? -2.194 -11.203 5.472 1.00 92.75 201 CYS A N 1
ATOM 1564 C CA . CYS A 1 201 ? -1.192 -11.192 6.537 1.00 92.75 201 CYS A CA 1
ATOM 1565 C C . CYS A 1 201 ? -1.539 -10.188 7.645 1.00 92.75 201 CYS A C 1
ATOM 1567 O O . CYS A 1 201 ? -1.531 -10.561 8.822 1.00 92.75 201 CYS A O 1
ATOM 1569 N N . ILE A 1 202 ? -1.899 -8.949 7.284 1.00 90.88 202 ILE A N 1
ATOM 1570 C CA . ILE A 1 202 ? -2.308 -7.899 8.232 1.00 90.88 202 ILE A CA 1
ATOM 1571 C C . ILE A 1 202 ? -3.494 -8.378 9.076 1.00 90.88 202 ILE A C 1
ATOM 1573 O O . ILE A 1 202 ? -3.446 -8.331 10.308 1.00 90.88 202 ILE A O 1
ATOM 1577 N N . GLU A 1 203 ? -4.540 -8.902 8.438 1.00 87.50 203 GLU A N 1
ATOM 1578 C CA . GLU A 1 203 ? -5.741 -9.359 9.138 1.00 87.50 203 GLU A CA 1
ATOM 1579 C C . GLU A 1 203 ? -5.495 -10.603 10.004 1.00 87.50 203 GLU A C 1
ATOM 1581 O O . GLU A 1 203 ? -6.035 -10.724 11.109 1.00 87.50 203 GLU A O 1
ATOM 1586 N N . THR A 1 204 ? -4.652 -11.527 9.543 1.00 86.88 204 THR A N 1
ATOM 1587 C CA . THR A 1 204 ? -4.296 -12.728 10.310 1.00 86.88 204 THR A CA 1
ATOM 1588 C C . THR A 1 204 ? -3.513 -12.358 11.565 1.00 86.88 204 THR A C 1
ATOM 1590 O O . THR A 1 204 ? -3.852 -12.811 12.661 1.00 86.88 204 THR A O 1
ATOM 1593 N N . LEU A 1 205 ? -2.515 -11.481 11.444 1.00 84.81 205 LEU A N 1
ATOM 1594 C CA . LEU A 1 205 ? -1.731 -11.019 12.588 1.00 84.81 205 LEU A CA 1
ATOM 1595 C C . LEU A 1 205 ? -2.587 -10.218 13.569 1.00 84.81 205 LEU A C 1
ATOM 1597 O O . LEU A 1 205 ? -2.539 -10.471 14.774 1.00 84.81 205 LEU A O 1
ATOM 1601 N N . LYS A 1 206 ? -3.459 -9.340 13.069 1.00 82.00 206 LYS A N 1
ATOM 1602 C CA . LYS A 1 206 ? -4.450 -8.628 13.885 1.00 82.00 206 LYS A CA 1
ATOM 1603 C C . LYS A 1 206 ? -5.312 -9.590 14.715 1.00 82.00 206 LYS A C 1
ATOM 1605 O O . LYS A 1 206 ? -5.486 -9.376 15.916 1.00 82.00 206 LYS A O 1
ATOM 1610 N N . ARG A 1 207 ? -5.788 -10.696 14.128 1.00 78.56 207 ARG A N 1
ATOM 1611 C CA . ARG A 1 207 ? -6.547 -11.741 14.848 1.00 78.56 207 ARG A CA 1
ATOM 1612 C C . ARG A 1 207 ? -5.715 -12.476 15.902 1.00 78.56 207 ARG A C 1
ATOM 1614 O O . ARG A 1 207 ? -6.216 -12.733 16.998 1.00 78.56 207 ARG A O 1
ATOM 1621 N N . LEU A 1 208 ? -4.469 -12.829 15.588 1.00 79.12 208 LEU A N 1
ATOM 1622 C CA . LEU A 1 208 ? -3.576 -13.531 16.518 1.00 79.12 208 LEU A CA 1
ATOM 1623 C C . LEU A 1 208 ? -3.254 -12.669 17.741 1.00 79.12 208 LEU A C 1
ATOM 1625 O O . LEU A 1 208 ? -3.347 -13.135 18.878 1.00 79.12 208 LEU A O 1
ATOM 1629 N N . PHE A 1 209 ? -2.951 -11.389 17.525 1.00 72.00 209 PHE A N 1
ATOM 1630 C CA . PHE A 1 209 ? -2.661 -10.469 18.619 1.00 72.00 209 PHE A CA 1
ATOM 1631 C C . PHE A 1 209 ? -3.887 -10.149 19.475 1.00 72.00 209 PHE A C 1
ATOM 1633 O O . PHE A 1 209 ? -3.722 -9.936 20.675 1.00 72.00 209 PHE A O 1
ATOM 1640 N N . ARG A 1 210 ? -5.103 -10.213 18.913 1.00 69.25 210 ARG A N 1
ATOM 1641 C CA . ARG A 1 210 ? -6.348 -10.140 19.693 1.00 69.25 210 ARG A CA 1
ATOM 1642 C C . ARG A 1 210 ? -6.462 -11.294 20.690 1.00 69.25 210 ARG A C 1
ATOM 1644 O O . ARG A 1 210 ? -6.717 -11.060 21.865 1.00 69.25 210 ARG A O 1
ATOM 1651 N N . LYS A 1 211 ? -6.228 -12.537 20.245 1.00 59.94 211 LYS A N 1
ATOM 1652 C CA . LYS A 1 211 ? -6.291 -13.725 21.122 1.00 59.94 211 LYS A CA 1
ATOM 1653 C C . LYS A 1 211 ? -5.261 -13.675 22.255 1.00 59.94 211 LYS A C 1
ATOM 1655 O O . LYS A 1 211 ? -5.550 -14.139 23.349 1.00 59.94 211 LYS A O 1
ATOM 1660 N N . LYS A 1 212 ? -4.073 -13.120 21.994 1.00 53.06 212 LYS A N 1
ATOM 1661 C CA . LYS A 1 212 ? -2.953 -13.110 22.948 1.00 53.06 212 LYS A CA 1
ATOM 1662 C C . LYS A 1 212 ? -3.064 -12.031 24.037 1.00 53.06 212 LYS A C 1
ATOM 1664 O O . LYS A 1 212 ? -2.430 -12.182 25.072 1.00 53.06 212 LYS A O 1
ATOM 1669 N N . TYR A 1 213 ? -3.838 -10.964 23.816 1.00 47.44 213 TYR A N 1
ATOM 1670 C CA . TYR A 1 213 ? -3.912 -9.810 24.729 1.00 47.44 213 TYR A CA 1
ATOM 1671 C C . TYR A 1 213 ? -5.276 -9.578 25.391 1.00 47.44 213 TYR A C 1
ATOM 1673 O O . TYR A 1 213 ? -5.430 -8.576 26.079 1.00 47.44 213 TYR A O 1
ATOM 1681 N N . GLY A 1 214 ? -6.226 -10.509 25.256 1.00 42.31 214 GLY A N 1
ATOM 1682 C CA . GLY A 1 214 ? -7.417 -10.529 26.108 1.00 42.31 214 GLY A CA 1
ATOM 1683 C C . GLY A 1 214 ? -8.266 -9.258 26.052 1.00 42.31 214 GLY A C 1
ATOM 1684 O O . GLY A 1 214 ? -8.766 -8.836 27.089 1.00 42.31 214 GLY A O 1
ATOM 1685 N N . ASP A 1 215 ? -8.463 -8.659 24.872 1.00 40.88 215 ASP A N 1
ATOM 1686 C CA . ASP A 1 215 ? -9.617 -7.768 24.711 1.00 40.88 215 ASP A CA 1
ATOM 1687 C C . ASP A 1 215 ? -10.858 -8.640 24.948 1.00 40.88 215 ASP A C 1
ATOM 1689 O O . ASP A 1 215 ? -11.040 -9.623 24.214 1.00 40.88 215 ASP A O 1
ATOM 1693 N N . PRO A 1 216 ? -11.656 -8.379 26.000 1.00 37.16 216 PRO A N 1
ATOM 1694 C CA . PRO A 1 216 ? -12.675 -9.315 26.425 1.00 37.16 216 PRO A CA 1
ATOM 1695 C C . PRO A 1 216 ? -13.682 -9.476 25.294 1.00 37.16 216 PRO A C 1
ATOM 1697 O O . PRO A 1 216 ? -14.352 -8.534 24.869 1.00 37.16 216 PRO A O 1
ATOM 1700 N N . VAL A 1 217 ? -13.747 -10.702 24.783 1.00 38.75 217 VAL A N 1
ATOM 1701 C CA . VAL A 1 217 ? -14.818 -11.162 23.912 1.00 38.75 217 VAL A CA 1
ATOM 1702 C C . VAL A 1 217 ? -16.054 -11.243 24.799 1.00 38.75 217 VAL A C 1
ATOM 1704 O O . VAL A 1 217 ? -16.338 -12.284 25.384 1.00 38.75 217 VAL A O 1
ATOM 1707 N N . HIS A 1 218 ? -16.755 -10.127 24.965 1.00 34.03 218 HIS A N 1
ATOM 1708 C CA . HIS A 1 218 ? -18.111 -10.170 25.484 1.00 34.03 218 HIS A CA 1
ATOM 1709 C C . HIS A 1 218 ? -19.024 -10.501 24.305 1.00 34.03 218 HIS A C 1
ATOM 1711 O O . HIS A 1 218 ? -19.333 -9.646 23.476 1.00 34.03 218 HIS A O 1
ATOM 1717 N N . ILE A 1 219 ? -19.296 -11.808 24.205 1.00 32.84 219 ILE A N 1
ATOM 1718 C CA . ILE A 1 219 ? -20.373 -12.429 23.423 1.00 32.84 219 ILE A CA 1
ATOM 1719 C C . ILE A 1 219 ? -21.695 -11.734 23.755 1.00 32.84 219 ILE A C 1
ATOM 1721 O O . ILE A 1 219 ? -21.915 -11.456 24.957 1.00 32.84 219 ILE A O 1
#

Foldseek 3Di:
DVLQQLLLVLLLCLLLLLLVLLLVLLQVVQVVVVFDRQADPLLVVCCVCQLSVQLSVLSSVDDGDPCSVVDDDDDPPDDSCPPCSVVLSCVLSVLLNVLLSVLLVVCVVVVHDSQQSSLLSSLLSSLLSLLVSLVSSDLPDFCPDPCVPVRVSSVVSSVVSNVVSVCLQPPPPNCVVRSHYHDDPVSVVSSVVSSVVSSVSSRVVSVVVCVVPCPDPPD

pLDDT: mean 83.67, std 16.33, range [32.84, 98.19]

Sequence (219 aa):
EGRRIYDNIRKFIVYVLSCNLAEILTILIAPLLGFAIPLLPIHILWINLVTDGLPGMALVAEPAEADSMRRPPRSTRENLFAGGMIRKILMSGTLMTLASIFIQYWSVGMGYDVQAQQTIVFTTLCFVQLGNALSVRSDHDFIFSKRMFSNKMMWVVIAGTVLLQLTIVYISPLPIIFKTASLNVQAMEMIVLVTVGCIICIETLKRLFRKKYGDPVHI

Radius of gyration: 18.09 Å; chains: 1; bounding box: 44×27×53 Å

Secondary structure (DSSP, 8-state):
-HHHHHHHHHHHHHHHHHHHHHHHHHHHHHHHTTPPPS--HHHHHHIIIIITHHHHHHHHTPPPPTTTTTSPPPPTTS-TTTTTHHHHHHHHHHHHHHHHHHHHHHHHHTT--HHHHHHHHHHHHHHHHHHHHHHHH-SSS-TTSTTGGG-HHHHHHHHHHHHHHHHHHHSTTHHHHTT--PPPHHHHHHHHHHHHHHHHHHHHHHHHHHHHHT-----